Protein AF-0000000077098344 (afdb_homodimer)

InterPro domains:
  IPR002818 DJ-1/PfpI [PF01965] (3-164)
  IPR006287 Protein/nucleic acid deglycase DJ-1 [TIGR01383] (3-176)
  IPR029062 Class I glutamine amidotransferase-like [G3DSA:3.40.50.880] (1-182)
  IPR029062 Class I glutamine amidotransferase-like [SSF52317] (1-181)
  IPR050325 Protein/nucleic acid deglycase [PTHR48094] (1-174)

Foldseek 3Di:
DAEEEEEWAAFFACLLRVVLVVLVVVLVHHYFYEYADDAQWHQYNVGDIDGGRYYPVVCDALPHQEYEYTDGPPTLVSCLPRVSNLVRVVRCVVVQHAYEYEALNLLSCQVSCVQAPEEEEHAPPNVVSNHNHNYDQDQWDDDRRYIYGYDSVSSLVSSLVVCCVSPNDVSSVVSCVVVPHDDD/DAEEEEEWAAFFACLLRVVLVVLVVVLVHHYFYEYADDAQWHQYNVGDIDGGRYYPVVCDALPHQEYEYTDGPPTLVSCLPRVSNLVRVVRCVVVQHAYEYEALNLLSCLVSCVQAPEEEEHEPPNVVSNHNHNYDQDQWDDDRRYIYGYDSVSSLVSSLVVCCVSPNDVSSVVSCVVVPHDDD

Solvent-accessible surface area (backbone atoms only — not comparable to full-atom values): 18015 Å² total; per-residue (Å²): 110,73,24,32,38,36,54,42,33,50,12,17,32,54,62,40,42,49,47,45,45,39,54,41,38,71,69,71,31,54,62,44,36,26,12,74,53,95,44,43,66,31,40,22,56,63,72,49,36,34,52,36,76,37,48,46,90,73,64,82,66,76,61,44,46,30,42,36,33,32,12,36,64,57,11,29,58,52,58,57,68,31,62,69,55,53,53,47,52,49,53,27,46,76,69,71,25,33,40,33,20,26,15,54,18,28,26,42,42,12,71,73,49,76,28,55,80,28,59,35,24,39,23,90,91,43,65,83,36,26,59,59,32,44,80,51,84,55,55,59,29,76,42,91,54,37,35,19,12,26,28,57,49,26,33,62,64,38,39,40,50,53,40,24,76,76,66,30,64,66,52,22,51,52,50,36,54,74,28,56,38,77,81,130,111,74,25,32,38,35,54,41,31,50,12,18,32,55,62,40,42,47,47,43,45,40,55,39,37,74,69,70,32,55,61,43,37,27,12,73,52,96,44,42,66,32,41,22,57,61,73,49,36,34,52,37,75,37,48,46,88,71,63,80,65,76,61,43,44,30,41,36,33,32,11,36,66,57,10,29,57,52,57,56,67,30,64,68,55,54,52,48,52,48,53,26,46,76,68,70,23,34,40,35,21,25,14,52,18,29,27,43,42,10,72,74,50,75,29,56,79,28,58,33,25,40,23,90,89,42,66,82,37,28,59,60,32,45,78,50,84,54,55,60,30,77,42,91,53,37,35,20,14,26,27,57,49,27,33,64,65,39,38,40,50,53,39,24,75,76,66,29,64,66,51,22,51,53,52,35,54,73,27,55,38,77,82,129

pLDDT: mean 97.05, std 5.42, range [57.16, 99.0]

Structure (mmCIF, N/CA/C/O backbone):
data_AF-0000000077098344-model_v1
#
loop_
_entity.id
_entity.type
_entity.pdbx_description
1 polymer 'DJ-1 family protein'
#
loop_
_atom_site.group_PDB
_atom_site.id
_atom_site.type_symbol
_atom_site.label_atom_id
_atom_site.label_alt_id
_atom_site.label_comp_id
_atom_site.label_asym_id
_atom_site.label_entity_id
_atom_site.label_seq_id
_atom_site.pdbx_PDB_ins_code
_atom_site.Cartn_x
_atom_site.Cartn_y
_atom_site.Cartn_z
_atom_site.occupancy
_atom_site.B_iso_or_equiv
_atom_site.auth_seq_id
_atom_site.auth_comp_id
_atom_site.auth_asym_id
_atom_site.auth_atom_id
_atom_site.pdbx_PDB_model_num
ATOM 1 N N . MET A 1 1 ? 18.906 16.359 8.602 1 57.16 1 MET A N 1
ATOM 2 C CA . MET A 1 1 ? 19.062 15.484 7.441 1 57.16 1 MET A CA 1
ATOM 3 C C . MET A 1 1 ? 17.719 14.906 7.004 1 57.16 1 MET A C 1
ATOM 5 O O . MET A 1 1 ? 16.703 15.07 7.695 1 57.16 1 MET A O 1
ATOM 9 N N . ASN A 1 2 ? 17.312 14.383 5.711 1 80.69 2 ASN A N 1
ATOM 10 C CA . ASN A 1 2 ? 16.125 14.094 4.902 1 80.69 2 ASN A CA 1
ATOM 11 C C . ASN A 1 2 ? 15.258 13.023 5.555 1 80.69 2 ASN A C 1
ATOM 13 O O . ASN A 1 2 ? 14.953 12 4.938 1 80.69 2 ASN A O 1
ATOM 17 N N . LYS A 1 3 ? 14.961 13.336 6.812 1 94.56 3 LYS A N 1
ATOM 18 C CA . LYS A 1 3 ? 14.117 12.398 7.551 1 94.56 3 LYS A CA 1
ATOM 19 C C . LYS A 1 3 ? 12.641 12.75 7.383 1 94.56 3 LYS A C 1
ATOM 21 O O . LYS A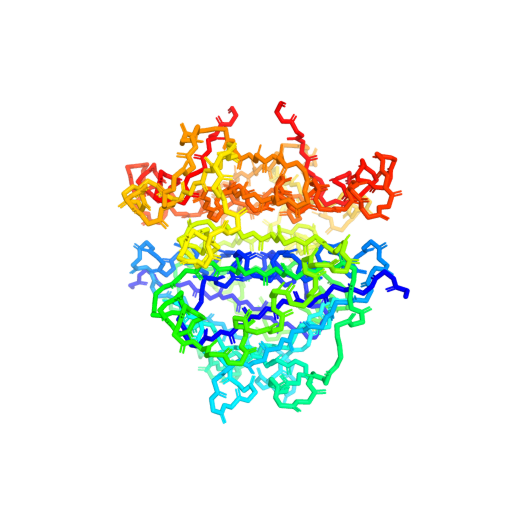 1 3 ? 12.266 13.922 7.391 1 94.56 3 LYS A O 1
ATOM 26 N N . VAL A 1 4 ? 11.828 11.664 7.293 1 98.19 4 VAL A N 1
ATOM 27 C CA . VAL A 1 4 ? 10.383 11.836 7.156 1 98.19 4 VAL A CA 1
ATOM 28 C C . VAL A 1 4 ? 9.664 11.062 8.266 1 98.19 4 VAL A C 1
ATOM 30 O O . VAL A 1 4 ? 10.008 9.922 8.562 1 98.19 4 VAL A O 1
ATOM 33 N N . PHE A 1 5 ? 8.742 11.711 8.945 1 98.44 5 PHE A N 1
ATOM 34 C CA . PHE A 1 5 ? 7.918 11.055 9.953 1 98.44 5 PHE A CA 1
ATOM 35 C C . PHE A 1 5 ? 6.512 10.805 9.422 1 98.44 5 PHE A C 1
ATOM 37 O O . PHE A 1 5 ? 5.898 11.695 8.828 1 98.44 5 PHE A O 1
ATOM 44 N N . VAL A 1 6 ? 6.062 9.633 9.586 1 98.81 6 VAL A N 1
ATOM 45 C CA . VAL A 1 6 ? 4.691 9.242 9.266 1 98.81 6 VAL A CA 1
ATOM 46 C C . VAL A 1 6 ? 3.941 8.883 10.547 1 98.81 6 VAL A C 1
ATOM 48 O O . VAL A 1 6 ? 4.344 7.969 11.266 1 98.81 6 VAL A O 1
ATOM 51 N N . PHE A 1 7 ? 2.871 9.547 10.828 1 98.81 7 PHE A N 1
ATOM 52 C CA . PHE A 1 7 ? 2.15 9.359 12.078 1 98.81 7 PHE A CA 1
ATOM 53 C C . PHE A 1 7 ? 0.945 8.445 11.875 1 98.81 7 PHE A C 1
ATOM 55 O O . PHE A 1 7 ? 0.086 8.727 11.039 1 98.81 7 PHE A O 1
ATOM 62 N N . LEU A 1 8 ? 0.896 7.418 12.688 1 98.81 8 LEU A N 1
ATOM 63 C CA . LEU A 1 8 ? -0.111 6.375 12.516 1 98.81 8 LEU A CA 1
ATOM 64 C C . LEU A 1 8 ? -0.92 6.184 13.797 1 98.81 8 LEU A C 1
ATOM 66 O O . LEU A 1 8 ? -0.376 6.281 14.898 1 98.81 8 LEU A O 1
ATOM 70 N N . ALA A 1 9 ? -2.158 5.914 13.609 1 98.69 9 ALA A N 1
ATOM 71 C CA . ALA A 1 9 ? -3.082 5.531 14.68 1 98.69 9 ALA A CA 1
ATOM 72 C C . ALA A 1 9 ? -3.99 4.387 14.227 1 98.69 9 ALA A C 1
ATOM 74 O O . ALA A 1 9 ? -4.117 4.117 13.031 1 98.69 9 ALA A O 1
ATOM 75 N N . ASP A 1 10 ? -4.586 3.674 15.25 1 98.75 10 ASP A N 1
ATOM 76 C CA . ASP A 1 10 ? -5.562 2.645 14.906 1 98.75 10 ASP A CA 1
ATOM 77 C C . ASP A 1 10 ? -6.621 3.193 13.945 1 98.75 10 ASP A C 1
ATOM 79 O O . ASP A 1 10 ? -7.152 4.285 14.164 1 98.75 10 ASP A O 1
ATOM 83 N N . GLY A 1 11 ? -6.832 2.434 12.883 1 98.69 11 GLY A N 1
ATOM 84 C CA . GLY A 1 11 ? -7.852 2.824 11.914 1 98.69 11 GLY A CA 1
ATOM 85 C C . GLY A 1 11 ? -7.305 3.66 10.773 1 98.69 11 GLY A C 1
ATOM 86 O O . GLY A 1 11 ? -8.062 4.152 9.945 1 98.69 11 GLY A O 1
ATOM 87 N N . PHE A 1 12 ? -5.965 3.783 10.727 1 98.81 12 PHE A N 1
ATOM 88 C CA . PHE A 1 12 ? -5.414 4.492 9.57 1 98.81 12 PHE A CA 1
ATOM 89 C C . PHE A 1 12 ? -5.617 3.689 8.297 1 98.81 12 PHE A C 1
ATOM 91 O O . PHE A 1 12 ? -5.77 2.467 8.344 1 98.81 12 PHE A O 1
ATOM 98 N N . GLU A 1 13 ? -5.676 4.426 7.184 1 98.75 13 GLU A N 1
ATOM 99 C CA . GLU A 1 13 ? -5.66 3.756 5.887 1 98.75 13 GLU A CA 1
ATOM 100 C C . GLU A 1 13 ? -4.281 3.174 5.582 1 98.75 13 GLU A C 1
ATOM 102 O O . GLU A 1 13 ? -3.332 3.914 5.32 1 98.75 13 GLU A O 1
ATOM 107 N N . GLU A 1 14 ? -4.164 1.902 5.555 1 98.81 14 GLU A N 1
ATOM 108 C CA . GLU A 1 14 ? -2.877 1.217 5.5 1 98.81 14 GLU A CA 1
ATOM 109 C C . GLU A 1 14 ? -2.092 1.621 4.254 1 98.81 14 GLU A C 1
ATOM 111 O O . GLU A 1 14 ? -0.925 2.008 4.348 1 98.81 14 GLU A O 1
ATOM 116 N N . ILE A 1 15 ? -2.705 1.601 3.072 1 98.88 15 ILE A N 1
ATOM 117 C CA . ILE A 1 15 ? -1.975 1.8 1.824 1 98.88 15 ILE A CA 1
ATOM 118 C C . ILE A 1 15 ? -1.575 3.268 1.688 1 98.88 15 ILE A C 1
ATOM 120 O O . ILE A 1 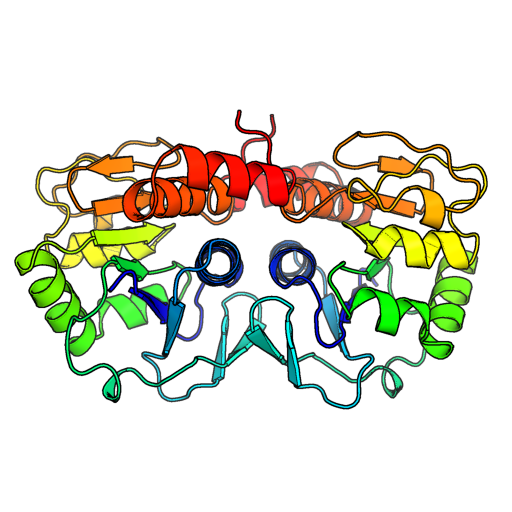15 ? -0.521 3.58 1.132 1 98.88 15 ILE A O 1
ATOM 124 N N . GLU A 1 16 ? -2.391 4.176 2.254 1 98.94 16 GLU A N 1
ATOM 125 C CA . GLU A 1 16 ? -2.02 5.59 2.25 1 98.94 16 GLU A CA 1
ATOM 126 C C . GLU A 1 16 ? -0.738 5.824 3.045 1 98.94 16 GLU A C 1
ATOM 128 O O . GLU A 1 16 ? 0.179 6.496 2.568 1 98.94 16 GLU A O 1
ATOM 133 N N . GLY A 1 17 ? -0.636 5.27 4.227 1 98.88 17 GLY A N 1
ATOM 134 C CA . GLY A 1 17 ? 0.541 5.457 5.059 1 98.88 17 GLY A CA 1
ATOM 135 C C . GLY A 1 17 ? 1.737 4.648 4.594 1 98.88 17 GLY A C 1
ATOM 136 O O . GLY A 1 17 ? 2.846 5.18 4.48 1 98.88 17 GLY A O 1
ATOM 137 N N . LEU A 1 18 ? 1.527 3.406 4.266 1 98.94 18 LEU A N 1
ATOM 138 C CA . LEU A 1 18 ? 2.627 2.479 4.023 1 98.94 18 LEU A CA 1
ATOM 139 C C . LEU A 1 18 ? 3.244 2.715 2.648 1 98.94 18 LEU A C 1
ATOM 141 O O . LEU A 1 18 ? 4.414 2.4 2.426 1 98.94 18 LEU A O 1
ATOM 145 N N . THR A 1 19 ? 2.465 3.268 1.673 1 98.94 19 THR A N 1
ATOM 146 C CA . THR A 1 19 ? 3.061 3.645 0.396 1 98.94 19 THR A CA 1
ATOM 147 C C . THR A 1 19 ? 4.129 4.719 0.591 1 98.94 19 THR A C 1
ATOM 149 O O . THR A 1 19 ? 5.176 4.68 -0.054 1 98.94 19 THR A O 1
ATOM 152 N N . VAL A 1 20 ? 3.865 5.691 1.506 1 98.94 20 VAL A N 1
ATOM 153 C CA . VAL A 1 20 ? 4.852 6.715 1.827 1 98.94 20 VAL A CA 1
ATOM 154 C C . VAL A 1 20 ? 6.121 6.062 2.363 1 98.94 20 VAL A C 1
ATOM 156 O O . VAL A 1 20 ? 7.223 6.336 1.88 1 98.94 20 VAL A O 1
ATOM 159 N N . VAL A 1 21 ? 5.957 5.16 3.293 1 98.88 21 VAL A N 1
ATOM 160 C CA . VAL A 1 21 ? 7.082 4.516 3.961 1 98.88 21 VAL A CA 1
ATOM 161 C C . VAL A 1 21 ? 7.887 3.701 2.949 1 98.88 21 VAL A C 1
ATOM 163 O O . VAL A 1 21 ? 9.102 3.873 2.828 1 98.88 21 VAL A O 1
ATOM 166 N N . ASP A 1 22 ? 7.207 2.869 2.221 1 98.81 22 ASP A N 1
ATOM 167 C CA . ASP A 1 22 ? 7.836 1.977 1.252 1 98.81 22 ASP A CA 1
ATOM 168 C C . ASP A 1 22 ? 8.609 2.768 0.199 1 98.81 22 ASP A C 1
ATOM 170 O O . ASP A 1 22 ? 9.812 2.584 0.039 1 98.81 22 ASP A O 1
ATOM 174 N N . MET A 1 23 ? 7.965 3.676 -0.456 1 98.81 23 MET A N 1
ATOM 175 C CA . MET A 1 23 ? 8.539 4.367 -1.606 1 98.81 23 MET A CA 1
ATOM 176 C C . MET A 1 23 ? 9.688 5.273 -1.177 1 98.81 23 MET A C 1
ATOM 178 O O . MET A 1 23 ? 10.719 5.34 -1.851 1 98.81 23 MET A O 1
ATOM 182 N N . LEU A 1 24 ? 9.516 5.996 -0.076 1 98.75 24 LEU A N 1
ATOM 183 C CA . LEU A 1 24 ? 10.586 6.91 0.325 1 98.75 24 LEU A CA 1
ATOM 184 C C . LEU A 1 24 ? 11.789 6.141 0.856 1 98.75 24 LEU A C 1
ATOM 186 O O . LEU A 1 24 ? 12.93 6.547 0.641 1 98.75 24 LEU A O 1
ATOM 190 N N . ARG A 1 25 ? 11.578 5.016 1.551 1 98.44 25 ARG A N 1
ATOM 191 C CA . ARG A 1 25 ? 12.711 4.188 1.945 1 98.44 25 ARG A CA 1
ATOM 192 C C . ARG A 1 25 ? 13.422 3.619 0.723 1 98.44 25 ARG A C 1
ATOM 194 O O . ARG A 1 25 ? 14.656 3.559 0.69 1 98.44 25 ARG A O 1
ATOM 201 N N . ARG A 1 26 ? 12.656 3.236 -0.282 1 97.38 26 ARG A N 1
ATOM 202 C CA . ARG A 1 26 ? 13.211 2.791 -1.557 1 97.38 26 ARG A CA 1
ATOM 203 C C . ARG A 1 26 ? 14.117 3.859 -2.166 1 97.38 26 ARG A C 1
ATOM 205 O O . ARG A 1 26 ? 15.109 3.539 -2.82 1 97.38 26 ARG A O 1
ATOM 212 N N . ALA A 1 27 ? 13.742 5.094 -1.935 1 97.25 27 ALA A N 1
ATOM 213 C CA . ALA A 1 27 ? 14.469 6.219 -2.51 1 97.25 27 ALA A CA 1
ATOM 214 C C . ALA A 1 27 ? 15.633 6.633 -1.613 1 97.25 27 ALA A C 1
ATOM 216 O O . ALA A 1 27 ? 16.312 7.633 -1.879 1 97.25 27 ALA A O 1
ATOM 217 N N . GLY A 1 28 ? 15.859 5.938 -0.491 1 97 28 GLY A N 1
ATOM 218 C CA . GLY A 1 28 ? 17.016 6.18 0.366 1 97 28 GLY A CA 1
ATOM 219 C C . GLY A 1 28 ? 16.734 7.184 1.47 1 97 28 GLY A C 1
ATOM 220 O O . GLY A 1 28 ? 17.656 7.652 2.137 1 97 28 GLY A O 1
ATOM 221 N N . ILE A 1 29 ? 15.469 7.527 1.667 1 97.75 29 ILE A N 1
ATOM 222 C CA . ILE A 1 29 ? 15.094 8.469 2.715 1 97.75 29 ILE A CA 1
ATOM 223 C C . ILE A 1 29 ? 14.797 7.715 4.008 1 97.75 29 ILE A C 1
ATOM 225 O O . ILE A 1 29 ? 14.148 6.664 3.984 1 97.75 29 ILE A O 1
ATOM 229 N N . GLU A 1 30 ? 15.367 8.172 5.086 1 97.25 30 GLU A N 1
ATOM 230 C CA . GLU A 1 30 ? 14.977 7.625 6.383 1 97.25 30 GLU A CA 1
ATOM 231 C C . GLU A 1 30 ? 13.539 7.996 6.723 1 97.25 30 GLU A C 1
ATOM 233 O O . GLU A 1 30 ? 13.195 9.18 6.793 1 97.25 30 GLU A O 1
ATOM 238 N N . VAL A 1 31 ? 12.727 7.02 6.867 1 98.38 31 VAL A N 1
ATOM 239 C CA . VAL A 1 31 ? 11.32 7.223 7.227 1 98.38 31 VAL A CA 1
ATOM 240 C C . VAL A 1 31 ? 11.031 6.547 8.562 1 98.38 31 VAL A C 1
ATOM 242 O O . VAL A 1 31 ? 11.352 5.371 8.758 1 98.38 31 VAL A O 1
ATOM 245 N N . ILE A 1 32 ? 10.438 7.266 9.438 1 98.06 32 ILE A N 1
ATOM 246 C CA . ILE A 1 32 ? 10.094 6.746 10.75 1 98.06 32 ILE A CA 1
ATOM 247 C C . ILE A 1 32 ? 8.578 6.695 10.906 1 98.06 32 ILE A C 1
ATOM 249 O O . ILE A 1 32 ? 7.906 7.727 10.828 1 98.06 32 ILE A O 1
ATOM 253 N N . MET A 1 33 ? 8.062 5.52 11.109 1 98.56 33 MET A N 1
ATOM 254 C CA . MET A 1 33 ? 6.66 5.352 11.477 1 98.56 33 MET A CA 1
ATOM 255 C C . MET A 1 33 ? 6.457 5.609 12.969 1 98.56 33 MET A C 1
ATOM 257 O O . MET A 1 33 ? 7.066 4.949 13.805 1 98.56 33 MET A O 1
ATOM 261 N N . VAL A 1 34 ? 5.578 6.492 13.242 1 98.56 34 VAL A N 1
ATOM 262 C CA . VAL A 1 34 ? 5.359 6.898 14.633 1 98.56 34 VAL A CA 1
ATOM 263 C C . VAL A 1 34 ? 3.938 6.543 15.055 1 98.56 34 VAL A C 1
ATOM 265 O O . VAL A 1 34 ? 2.969 6.969 14.422 1 98.56 34 VAL A O 1
ATOM 268 N N . SER A 1 35 ? 3.811 5.82 16.125 1 98.75 35 SER A N 1
ATOM 269 C CA . SER A 1 35 ? 2.496 5.527 16.688 1 98.75 35 SER A CA 1
ATOM 270 C C . SER A 1 35 ? 2.025 6.648 17.609 1 98.75 35 SER A C 1
ATOM 272 O O . SER A 1 35 ? 2.736 7.031 18.547 1 98.75 35 SER A O 1
ATOM 274 N N . VAL A 1 36 ? 0.833 7.129 17.359 1 97.88 36 VAL A N 1
ATOM 275 C CA . VAL A 1 36 ? 0.309 8.164 18.25 1 97.88 36 VAL A CA 1
ATOM 276 C C . VAL A 1 36 ? -0.684 7.559 19.234 1 97.88 36 VAL A C 1
ATOM 278 O O . VAL A 1 36 ? -1.308 8.273 20.016 1 97.88 36 VAL A O 1
ATOM 281 N N . GLY A 1 37 ? -0.896 6.238 19.094 1 96.31 37 GLY A N 1
ATOM 282 C CA . GLY A 1 37 ? -1.789 5.523 19.984 1 96.31 37 GLY A CA 1
ATOM 283 C C . GLY A 1 37 ? -1.069 4.883 21.156 1 96.31 37 GLY A C 1
ATOM 284 O O . GLY A 1 37 ? 0.014 5.328 21.547 1 96.31 37 GLY A O 1
ATOM 285 N N . PRO A 1 38 ? -1.67 3.896 21.797 1 96 38 PRO A N 1
ATOM 286 C CA . PRO A 1 38 ? -1.176 3.324 23.047 1 96 38 PRO A CA 1
ATOM 287 C C . PRO A 1 38 ? -0.131 2.232 22.828 1 96 38 PRO A C 1
ATOM 289 O O . PRO A 1 38 ? 0.482 1.757 23.781 1 96 38 PRO A O 1
ATOM 292 N N . SER A 1 39 ? 0.042 1.813 21.609 1 97.44 39 SER A N 1
ATOM 293 C CA . SER A 1 39 ? 0.927 0.694 21.312 1 97.44 39 SER A CA 1
ATOM 294 C C . SER A 1 39 ? 1.677 0.92 20 1 97.44 39 SER A C 1
ATOM 296 O O . SER A 1 39 ? 1.221 1.678 19.141 1 97.44 39 SER A O 1
ATOM 298 N N . LYS A 1 40 ? 2.832 0.259 19.875 1 97.56 40 LYS A N 1
ATOM 299 C CA . LYS A 1 40 ? 3.543 0.268 18.594 1 97.56 40 LYS A CA 1
ATOM 300 C C . LYS A 1 40 ? 2.797 -0.548 17.547 1 97.56 40 LYS A C 1
ATOM 302 O O . LYS A 1 40 ? 2.959 -0.322 16.344 1 97.56 40 LYS A O 1
ATOM 307 N N . MET A 1 41 ? 2.09 -1.531 18.047 1 98 41 MET A N 1
ATOM 308 C CA . MET A 1 41 ? 1.258 -2.307 17.125 1 98 41 MET A CA 1
ATOM 309 C C . MET A 1 41 ? -0.012 -1.543 16.766 1 98 41 MET A C 1
ATOM 311 O O . MET A 1 41 ? -0.759 -1.119 17.656 1 98 41 MET A O 1
ATOM 315 N N . ILE A 1 42 ? -0.205 -1.318 15.516 1 98.56 42 ILE A N 1
ATOM 316 C CA . ILE A 1 42 ? -1.319 -0.508 15.039 1 98.56 42 ILE A CA 1
ATOM 317 C C . ILE A 1 42 ? -2.176 -1.326 14.078 1 98.56 42 ILE A C 1
ATOM 319 O O . ILE A 1 42 ? -1.651 -1.962 13.156 1 98.56 42 ILE A O 1
ATOM 323 N N . THR A 1 43 ? -3.457 -1.355 14.266 1 98.56 43 THR A N 1
ATOM 324 C CA . THR A 1 43 ? -4.387 -2.016 13.359 1 98.56 43 THR A CA 1
ATOM 325 C C . THR A 1 43 ? -5.027 -1.005 12.406 1 98.56 43 THR A C 1
ATOM 327 O O . THR A 1 43 ? -5.734 -0.095 12.852 1 98.56 43 THR A O 1
ATOM 330 N N . GLY A 1 44 ? -4.773 -1.175 11.133 1 98.44 44 GLY A N 1
ATOM 331 C CA . GLY A 1 44 ? -5.312 -0.263 10.141 1 98.44 44 GLY A CA 1
ATOM 332 C C . GLY A 1 44 ? -6.801 -0.454 9.898 1 98.44 44 GLY A C 1
ATOM 333 O O . GLY A 1 44 ? -7.43 -1.303 10.531 1 98.44 44 GLY A O 1
ATOM 334 N N . SER A 1 45 ? -7.367 0.313 9.023 1 98.44 45 SER A N 1
ATOM 335 C CA . SER A 1 45 ? -8.805 0.387 8.789 1 98.44 45 SER A CA 1
ATOM 336 C C . SER A 1 45 ? -9.32 -0.889 8.133 1 98.44 45 SER A C 1
ATOM 338 O O . SER A 1 45 ? -10.523 -1.162 8.156 1 98.44 45 SER A O 1
ATOM 340 N N . HIS A 1 46 ? -8.414 -1.678 7.535 1 98.31 46 HIS A N 1
ATOM 341 C CA . HIS A 1 46 ? -8.82 -2.928 6.906 1 98.31 46 HIS A CA 1
ATOM 342 C C . HIS A 1 46 ? -8.156 -4.125 7.578 1 98.31 46 HIS A C 1
ATOM 344 O O . HIS A 1 46 ? -7.852 -5.121 6.918 1 98.31 46 HIS A O 1
ATOM 350 N N . HIS A 1 47 ? -7.852 -3.938 8.797 1 98.12 47 HIS A N 1
ATOM 351 C CA . HIS A 1 47 ? -7.453 -4.984 9.734 1 98.12 47 HIS A CA 1
ATOM 352 C C . HIS A 1 47 ? -6.094 -5.562 9.367 1 98.12 47 HIS A C 1
ATOM 354 O O . HIS A 1 47 ? -5.867 -6.766 9.516 1 98.12 47 HIS A O 1
ATOM 360 N N . ILE A 1 48 ? -5.258 -4.766 8.828 1 98.62 48 ILE A N 1
ATOM 361 C CA . ILE A 1 48 ? -3.844 -5.094 8.688 1 98.62 48 ILE A CA 1
ATOM 362 C C . ILE A 1 48 ? -3.064 -4.531 9.875 1 98.62 48 ILE A C 1
ATOM 364 O O . ILE A 1 48 ? -3.115 -3.328 10.141 1 98.62 48 ILE A O 1
ATOM 368 N N . GLU A 1 49 ? -2.404 -5.328 10.531 1 98.31 49 GLU A N 1
ATOM 369 C CA . GLU A 1 49 ? -1.63 -4.914 11.703 1 98.31 49 GLU A CA 1
ATOM 370 C C . GLU A 1 49 ? -0.17 -4.668 11.336 1 98.31 49 GLU A C 1
ATOM 372 O O . GLU A 1 49 ? 0.474 -5.52 10.719 1 98.31 49 GLU A O 1
ATOM 377 N N . VAL A 1 50 ? 0.314 -3.506 11.734 1 98.12 50 VAL A N 1
ATOM 378 C CA . VAL A 1 50 ? 1.702 -3.146 11.461 1 98.12 50 VAL A CA 1
ATOM 379 C C . VAL A 1 50 ? 2.373 -2.68 12.758 1 98.12 50 VAL A C 1
ATOM 381 O O . VAL A 1 50 ? 1.694 -2.311 13.719 1 98.12 50 VAL A O 1
ATOM 384 N N . GLU A 1 51 ? 3.629 -2.738 12.75 1 98 51 GLU A N 1
ATOM 385 C CA . GLU A 1 51 ? 4.387 -2.24 13.898 1 98 51 GLU A CA 1
ATOM 386 C C . GLU A 1 51 ? 5.094 -0.93 13.562 1 98 51 GLU A C 1
ATOM 388 O O . GLU A 1 51 ? 5.871 -0.865 12.609 1 98 51 GLU A O 1
ATOM 393 N N . ALA A 1 52 ? 4.84 0.092 14.352 1 98.44 52 ALA A N 1
ATOM 394 C CA . ALA A 1 52 ? 5.516 1.376 14.18 1 98.44 52 ALA A CA 1
ATOM 395 C C . ALA A 1 52 ? 6.977 1.289 14.602 1 98.44 52 ALA A C 1
ATOM 397 O O . ALA A 1 52 ? 7.363 0.38 15.344 1 98.44 52 ALA A O 1
ATOM 398 N N . ASP A 1 53 ? 7.781 2.178 14.125 1 97.69 53 ASP A N 1
ATOM 399 C CA . ASP A 1 53 ? 9.195 2.23 14.5 1 97.69 53 ASP A CA 1
ATOM 400 C C . ASP A 1 53 ? 9.359 2.727 15.938 1 97.69 53 ASP A C 1
ATOM 402 O O . ASP A 1 53 ? 10.281 2.307 16.641 1 97.69 53 ASP A O 1
ATOM 406 N N . CYS A 1 54 ? 8.484 3.658 16.359 1 97.56 54 CYS A N 1
ATOM 407 C CA . CYS A 1 54 ? 8.578 4.219 17.703 1 97.56 54 CYS A CA 1
ATOM 408 C C . CYS A 1 54 ? 7.234 4.789 18.141 1 97.56 54 CYS A C 1
ATOM 410 O O . CYS A 1 54 ? 6.281 4.824 17.359 1 97.56 54 CYS A O 1
ATOM 412 N N . MET A 1 55 ? 7.207 5.137 19.375 1 98.06 55 MET A N 1
ATOM 413 C CA . MET A 1 55 ? 6.059 5.828 19.953 1 98.06 55 MET A CA 1
ATOM 414 C C . MET A 1 55 ? 6.219 7.34 19.828 1 98.06 55 MET A C 1
ATOM 416 O O . MET A 1 55 ? 7.336 7.844 19.703 1 98.06 55 MET A O 1
ATOM 420 N N . PHE A 1 56 ? 5.117 8.023 19.938 1 97.75 56 PHE A N 1
ATOM 421 C CA . PHE A 1 56 ? 5.113 9.469 19.75 1 97.75 56 PHE A CA 1
ATOM 422 C C . PHE A 1 56 ? 6.035 10.141 20.766 1 97.75 56 PHE A C 1
ATOM 424 O O . PHE A 1 56 ? 6.758 11.086 20.422 1 97.75 56 PHE A O 1
ATOM 431 N N . HIS A 1 57 ? 5.984 9.664 21.984 1 94.94 57 HIS A N 1
ATOM 432 C CA . HIS A 1 57 ? 6.719 10.328 23.062 1 94.94 57 HIS A CA 1
ATOM 433 C C . HIS A 1 57 ? 8.227 10.234 22.844 1 94.94 57 HIS A C 1
ATOM 435 O O . HIS A 1 57 ? 9 10.93 23.5 1 94.94 57 HIS A O 1
ATOM 441 N N . GLU A 1 58 ? 8.602 9.406 21.891 1 94.25 58 GLU A N 1
ATOM 442 C CA . GLU A 1 58 ? 10.023 9.242 21.578 1 94.25 58 GLU A CA 1
ATOM 443 C C . GLU A 1 58 ? 10.492 10.258 20.547 1 94.25 58 GLU A C 1
ATOM 445 O O . GLU A 1 58 ? 11.688 10.367 20.266 1 94.25 58 GLU A O 1
ATOM 450 N N . VAL A 1 59 ? 9.508 10.969 19.906 1 89 59 VAL A N 1
ATOM 451 C CA . VAL A 1 59 ? 9.82 11.992 18.922 1 89 59 VAL A CA 1
ATOM 452 C C . VAL A 1 59 ? 9.977 13.344 19.625 1 89 59 VAL A C 1
ATOM 454 O O . VAL A 1 59 ? 8.984 13.984 19.984 1 89 59 VAL A O 1
ATOM 457 N N . LEU A 1 60 ? 11.117 13.82 19.953 1 73.88 60 LEU A N 1
ATOM 458 C CA . LEU A 1 60 ? 11.344 14.961 20.828 1 73.88 60 LEU A CA 1
ATOM 459 C C . LEU A 1 60 ? 11.477 16.25 20.031 1 73.88 60 LEU A C 1
ATOM 461 O O . LEU A 1 60 ? 11.039 17.312 20.484 1 73.88 60 LEU A O 1
ATOM 465 N N . GLU A 1 61 ? 12.141 16.219 19 1 75.56 61 GLU A N 1
ATOM 466 C CA . GLU A 1 61 ? 12.391 17.438 18.25 1 75.56 61 GLU A CA 1
ATOM 467 C C . GLU A 1 61 ? 12.023 17.281 16.766 1 75.56 61 GLU A C 1
ATOM 469 O O . GLU A 1 61 ? 12.008 16.156 16.25 1 75.56 61 GLU A O 1
ATOM 474 N N . PRO A 1 62 ? 11.555 18.484 16.281 1 75.06 62 PRO A N 1
ATOM 475 C CA . PRO A 1 62 ? 11.266 18.438 14.852 1 75.06 62 PRO A CA 1
ATOM 476 C C . PRO A 1 62 ? 12.523 18.344 14 1 75.06 62 PRO A C 1
ATOM 478 O O . PRO A 1 62 ? 12.938 19.328 13.375 1 75.06 62 PRO A O 1
ATOM 481 N N . GLU A 1 63 ? 13.008 17.219 13.922 1 85.94 63 GLU A N 1
ATOM 482 C CA . GLU A 1 63 ? 14.258 17.016 13.195 1 85.94 63 GLU A CA 1
ATOM 483 C C . GLU A 1 63 ? 14 16.484 11.789 1 85.94 63 GLU A C 1
ATOM 485 O O . GLU A 1 63 ? 14.938 16.344 10.992 1 85.94 63 GLU A O 1
ATOM 490 N N . GLY A 1 64 ? 12.734 16.359 11.484 1 94.31 64 GLY A N 1
ATOM 491 C CA . GLY A 1 64 ? 12.406 15.828 10.172 1 94.31 64 GLY A CA 1
ATOM 492 C C . GLY A 1 64 ? 12.297 16.891 9.102 1 94.31 64 GLY A C 1
ATOM 493 O O . GLY A 1 64 ? 12.109 18.078 9.414 1 94.31 64 GLY A O 1
ATOM 494 N N . ALA A 1 65 ? 12.445 16.469 7.887 1 97.31 65 ALA A N 1
ATOM 495 C CA . ALA A 1 65 ? 12.227 17.375 6.758 1 97.31 65 ALA A CA 1
ATOM 496 C C . ALA A 1 65 ? 10.75 17.438 6.391 1 97.31 65 ALA A C 1
ATOM 498 O O . ALA A 1 65 ? 10.297 18.406 5.762 1 97.31 65 ALA A O 1
ATOM 499 N N . MET A 1 66 ? 10.008 16.391 6.777 1 98.19 66 MET A N 1
ATOM 500 C CA . MET A 1 66 ? 8.617 16.266 6.355 1 98.19 66 MET A CA 1
ATOM 501 C C . MET A 1 66 ? 7.82 15.43 7.352 1 98.19 66 MET A C 1
ATOM 503 O O . MET A 1 66 ? 8.328 14.438 7.883 1 98.19 66 MET A O 1
ATOM 507 N N . TYR A 1 67 ? 6.613 15.805 7.551 1 98.56 67 TYR A N 1
ATOM 508 C CA . TYR A 1 67 ? 5.676 15.164 8.461 1 98.56 67 TYR A CA 1
ATOM 509 C C . TYR A 1 67 ? 4.395 14.766 7.734 1 98.56 67 TYR A C 1
ATOM 511 O O . TYR A 1 67 ? 3.688 15.625 7.199 1 98.56 67 TYR A O 1
ATOM 519 N N . VAL A 1 68 ? 4.094 13.469 7.715 1 98.94 68 VAL A N 1
ATOM 520 C CA . VAL A 1 68 ? 3.053 12.953 6.832 1 98.94 68 VAL A CA 1
ATOM 521 C C . VAL A 1 68 ? 1.931 12.336 7.668 1 98.94 68 VAL A C 1
ATOM 523 O O . VAL A 1 68 ? 2.189 11.578 8.602 1 98.94 68 VAL A O 1
ATOM 526 N N . LEU A 1 69 ? 0.701 12.672 7.285 1 98.94 69 LEU A N 1
ATOM 527 C CA . LEU A 1 69 ? -0.5 12.156 7.938 1 98.94 69 LEU A CA 1
ATOM 528 C C . LEU A 1 69 ? -1.36 11.375 6.945 1 98.94 69 LEU A C 1
ATOM 530 O O . LEU A 1 69 ? -1.914 11.953 6.008 1 98.94 69 LEU A O 1
ATOM 534 N N . PRO A 1 70 ? -1.485 10.047 7.113 1 98.94 70 PRO A N 1
ATOM 535 C CA . PRO A 1 70 ? -2.469 9.297 6.332 1 98.94 70 PRO A CA 1
ATOM 536 C C . PRO A 1 70 ? -3.889 9.438 6.875 1 98.94 70 PRO A C 1
ATOM 538 O O . PRO A 1 70 ? -4.078 9.859 8.016 1 98.94 70 PRO A O 1
ATOM 541 N N . GLY A 1 71 ? -4.859 9.156 6.062 1 98.81 71 GLY A N 1
ATOM 542 C CA . GLY A 1 71 ? -6.246 9.188 6.492 1 98.81 71 GLY A CA 1
ATOM 543 C C . GLY A 1 71 ? -6.711 7.879 7.109 1 98.81 71 GLY A C 1
ATOM 544 O O . GLY A 1 71 ? -5.895 7.094 7.602 1 98.81 71 GLY A O 1
ATOM 545 N N . GLY A 1 72 ? -7.984 7.73 7.141 1 98.56 72 GLY A N 1
ATOM 546 C CA . GLY A 1 72 ? -8.633 6.578 7.742 1 98.56 72 GLY A CA 1
ATOM 547 C C . GLY A 1 72 ? -9.383 6.914 9.023 1 98.56 72 GLY A C 1
ATOM 548 O O . GLY A 1 72 ? -9.008 7.852 9.734 1 98.56 72 GLY A O 1
ATOM 549 N N . MET A 1 73 ? -10.344 6.133 9.25 1 97.88 73 MET A N 1
ATOM 550 C CA . MET A 1 73 ? -11.133 6.309 10.469 1 97.88 73 MET A CA 1
ATOM 551 C C . MET A 1 73 ? -11.086 5.051 11.328 1 97.88 73 MET A C 1
ATOM 553 O O . MET A 1 73 ? -11.211 3.938 10.812 1 97.88 73 MET A O 1
ATOM 557 N N . PRO A 1 74 ? -10.883 5.285 12.68 1 98 74 PRO A N 1
ATOM 558 C CA . PRO A 1 74 ? -10.883 6.555 13.414 1 98 74 PRO A CA 1
ATOM 559 C C . PRO A 1 74 ? -9.5 7.191 13.5 1 98 74 PRO A C 1
ATOM 561 O O . PRO A 1 74 ? -9.266 8.047 14.352 1 98 74 PRO A O 1
ATOM 564 N N . GLY A 1 75 ? -8.578 6.703 12.656 1 98.5 75 GLY A N 1
ATOM 565 C CA . GLY A 1 75 ? -7.207 7.184 12.695 1 98.5 75 GLY A CA 1
ATOM 566 C C . GLY A 1 75 ? -7.102 8.695 12.578 1 98.5 75 GLY A C 1
ATOM 567 O O . GLY A 1 75 ? -6.375 9.328 13.344 1 98.5 75 GLY A O 1
ATOM 568 N N . THR A 1 76 ? -7.812 9.25 11.656 1 98.75 76 THR A N 1
ATOM 569 C CA . THR A 1 76 ? -7.766 10.688 11.438 1 98.75 76 THR A CA 1
ATOM 570 C C . THR A 1 76 ? -8.242 11.445 12.672 1 98.75 76 THR A C 1
ATOM 572 O O . THR A 1 76 ? -7.684 12.484 13.023 1 98.75 76 THR A O 1
ATOM 575 N N . ILE A 1 77 ? -9.289 10.945 13.352 1 98.62 77 ILE A N 1
ATOM 576 C CA . ILE A 1 77 ? -9.789 11.562 14.578 1 98.62 77 ILE A CA 1
ATOM 577 C C . ILE A 1 77 ? -8.695 11.555 15.641 1 98.62 77 ILE A C 1
ATOM 579 O O . ILE A 1 77 ? -8.469 12.562 16.312 1 98.62 77 ILE A O 1
ATOM 583 N N . ALA A 1 78 ? -8.039 10.43 15.742 1 98.62 78 ALA A N 1
ATOM 584 C CA . ALA A 1 78 ? -6.953 10.305 16.719 1 98.62 78 ALA A CA 1
ATOM 585 C C . ALA A 1 78 ? -5.848 11.32 16.438 1 98.62 78 ALA A C 1
ATOM 587 O O . ALA A 1 78 ? -5.32 11.945 17.359 1 98.62 78 ALA A O 1
ATOM 588 N N . LEU A 1 79 ? -5.477 11.477 15.156 1 98.69 79 LEU A N 1
ATOM 589 C CA . LEU A 1 79 ? -4.457 12.453 14.789 1 98.69 79 LEU A CA 1
ATOM 590 C C . LEU A 1 79 ? -4.922 13.875 15.109 1 98.69 79 LEU A C 1
ATOM 592 O O . LEU A 1 79 ? -4.16 14.672 15.664 1 98.69 79 LEU A O 1
ATOM 596 N N . ARG A 1 80 ? -6.141 14.125 14.781 1 98.56 80 ARG A N 1
ATOM 597 C CA . ARG A 1 80 ? -6.723 15.453 14.945 1 98.56 80 ARG A CA 1
ATOM 598 C C . ARG A 1 80 ? -6.781 15.852 16.406 1 98.56 80 ARG A C 1
ATOM 600 O O . ARG A 1 80 ? -6.582 17.016 16.75 1 98.56 80 ARG A O 1
ATOM 607 N N . GLU A 1 81 ? -6.977 14.891 17.266 1 98.12 81 GLU A N 1
ATOM 608 C CA . GLU A 1 81 ? -7.215 15.172 18.672 1 98.12 81 GLU A CA 1
ATOM 609 C C . GLU A 1 81 ? -5.93 15.047 19.484 1 98.12 81 GLU A C 1
ATOM 611 O O . GLU A 1 81 ? -5.918 15.32 20.688 1 98.12 81 GLU A O 1
ATOM 616 N N . HIS A 1 82 ? -4.902 14.695 18.859 1 97.75 82 HIS A N 1
ATOM 617 C CA . HIS A 1 82 ? -3.629 14.539 19.562 1 97.75 82 HIS A CA 1
ATOM 618 C C . HIS A 1 82 ? -2.92 15.883 19.719 1 97.75 82 HIS A C 1
ATOM 620 O O . HIS A 1 82 ? -2.197 16.312 18.812 1 97.75 82 HIS A O 1
ATOM 626 N N . GLU A 1 83 ? -2.943 16.438 20.891 1 95.94 83 GLU A N 1
ATOM 627 C CA . GLU A 1 83 ? -2.428 17.781 21.141 1 95.94 83 GLU A CA 1
ATOM 628 C C . GLU A 1 83 ? -0.917 17.844 20.922 1 95.94 83 GLU A C 1
ATOM 630 O O . GLU A 1 83 ? -0.392 18.844 20.438 1 95.94 83 GLU A O 1
ATOM 635 N N . GLY A 1 84 ? -0.271 16.828 21.391 1 96.31 84 GLY A N 1
ATOM 636 C CA . GLY A 1 84 ? 1.165 16.781 21.172 1 96.31 84 GLY A CA 1
ATOM 637 C C . GLY A 1 84 ? 1.551 16.828 19.703 1 96.31 84 GLY A C 1
ATOM 638 O O . GLY A 1 84 ? 2.508 17.516 19.344 1 96.31 84 GLY A O 1
ATOM 639 N N . LEU A 1 85 ? 0.806 16.109 18.906 1 97.56 85 LEU A N 1
ATOM 640 C CA . LEU A 1 85 ? 1.069 16.125 17.469 1 97.56 85 LEU A CA 1
ATOM 641 C C . LEU A 1 85 ? 0.836 17.516 16.891 1 97.56 85 LEU A C 1
ATOM 643 O O . LEU A 1 85 ? 1.635 18 16.078 1 97.56 85 LEU A O 1
ATOM 647 N N . ALA A 1 86 ? -0.234 18.141 17.297 1 97.25 86 ALA A N 1
ATOM 648 C CA . ALA A 1 86 ? -0.531 19.5 16.828 1 97.25 86 ALA A CA 1
ATOM 649 C C . ALA A 1 86 ? 0.629 20.438 17.125 1 97.25 86 ALA A C 1
ATOM 651 O O . ALA A 1 86 ? 1.032 21.234 16.266 1 97.25 86 ALA A O 1
ATOM 652 N N . LYS A 1 87 ? 1.145 20.344 18.328 1 96.75 87 LYS A N 1
ATOM 653 C CA . LYS A 1 87 ? 2.266 21.188 18.719 1 96.75 87 LYS A CA 1
ATOM 654 C C . LYS A 1 87 ? 3.508 20.875 17.891 1 96.75 87 LYS A C 1
ATOM 656 O O . LYS A 1 87 ? 4.223 21.797 17.469 1 96.75 87 LYS A O 1
ATOM 661 N N . LEU A 1 88 ? 3.754 19.641 17.703 1 97.25 88 LEU A N 1
ATOM 662 C CA . LEU A 1 88 ? 4.91 19.234 16.906 1 97.25 88 LEU A CA 1
ATOM 663 C C . LEU A 1 88 ? 4.805 19.75 15.477 1 97.25 88 LEU A C 1
ATOM 665 O O . LEU A 1 88 ? 5.781 20.266 14.93 1 97.25 88 LEU A O 1
ATOM 669 N N . LEU A 1 89 ? 3.631 19.594 14.836 1 97.94 89 LEU A N 1
ATOM 670 C CA . LEU A 1 89 ? 3.418 20.047 13.469 1 97.94 89 LEU A CA 1
ATOM 671 C C . LEU A 1 89 ? 3.609 21.562 13.359 1 97.94 89 LEU A C 1
ATOM 673 O O . LEU A 1 89 ? 4.195 22.047 12.391 1 97.94 89 LEU A O 1
ATOM 677 N N . LYS A 1 90 ? 3.131 22.266 14.367 1 97.44 90 LYS A N 1
ATOM 678 C CA . LYS A 1 90 ? 3.291 23.719 14.367 1 97.44 90 LYS A CA 1
ATOM 679 C C . LYS A 1 90 ? 4.766 24.109 14.422 1 97.44 90 LYS A C 1
ATOM 681 O O . LYS A 1 90 ? 5.219 24.953 13.656 1 97.44 90 LYS A O 1
ATOM 686 N N . LYS A 1 91 ? 5.434 23.484 15.328 1 96.88 91 LYS A N 1
ATOM 687 C CA . LYS A 1 91 ? 6.863 23.766 15.453 1 96.88 91 LYS A CA 1
ATOM 688 C C . LYS A 1 91 ? 7.594 23.438 14.148 1 96.88 91 LYS A C 1
ATOM 690 O O . LYS A 1 91 ? 8.453 24.219 13.703 1 96.88 91 LYS A O 1
ATOM 695 N N . ALA A 1 92 ? 7.293 22.312 13.547 1 96.69 92 ALA A N 1
ATOM 696 C CA . ALA A 1 92 ? 7.914 21.906 12.289 1 96.69 92 ALA A CA 1
ATOM 697 C C . ALA A 1 92 ? 7.617 22.906 11.18 1 96.69 92 ALA A C 1
ATOM 699 O O . ALA A 1 92 ? 8.523 23.328 10.461 1 96.69 92 ALA A O 1
ATOM 700 N N . TYR A 1 93 ? 6.387 23.266 11.102 1 97.06 93 TYR A N 1
ATOM 701 C CA . TYR A 1 93 ? 5.949 24.203 10.07 1 97.06 93 TYR A CA 1
ATOM 702 C C . TYR A 1 93 ? 6.645 25.547 10.234 1 97.06 93 TYR A C 1
ATOM 704 O O . TYR A 1 93 ? 7.125 26.125 9.25 1 97.06 93 TYR A O 1
ATOM 712 N N . ASP A 1 94 ? 6.746 26.016 11.438 1 96 94 ASP A N 1
ATOM 713 C CA . ASP A 1 94 ? 7.395 27.281 11.734 1 96 94 ASP A CA 1
ATOM 714 C C . ASP A 1 94 ? 8.883 27.234 11.414 1 96 94 ASP A C 1
ATOM 716 O O . ASP A 1 94 ? 9.5 28.266 11.117 1 96 94 ASP A O 1
ATOM 720 N N . ASN A 1 95 ? 9.383 26.047 11.461 1 95 95 ASN A N 1
ATOM 721 C CA . ASN A 1 95 ? 10.797 25.859 11.164 1 95 95 ASN A CA 1
ATOM 722 C C . ASN A 1 95 ? 11.023 25.547 9.688 1 95 95 ASN A C 1
ATOM 724 O O . ASN A 1 95 ? 12.086 25.047 9.305 1 95 95 ASN A O 1
ATOM 728 N N . GLY A 1 96 ? 10.031 25.656 8.922 1 95.62 96 GLY A N 1
ATOM 729 C CA . GLY A 1 96 ? 10.188 25.578 7.477 1 95.62 96 GLY A CA 1
ATOM 730 C C . GLY A 1 96 ? 10.086 24.172 6.93 1 95.62 96 GLY A C 1
ATOM 731 O O . GLY A 1 96 ? 10.531 23.906 5.812 1 95.62 96 GLY A O 1
ATOM 732 N N . LYS A 1 97 ? 9.492 23.266 7.707 1 97 97 LYS A N 1
ATOM 733 C CA . LYS A 1 97 ? 9.391 21.891 7.266 1 97 97 LYS A CA 1
ATOM 734 C C . LYS A 1 97 ? 8.094 21.641 6.508 1 97 97 LYS A C 1
ATOM 736 O O . LYS A 1 97 ? 7.168 22.453 6.566 1 97 97 LYS A O 1
ATOM 741 N N . TYR A 1 98 ? 8.047 20.516 5.742 1 98.38 98 TYR A N 1
ATOM 742 C CA . TYR A 1 98 ? 6.875 20.156 4.945 1 98.38 98 TYR A CA 1
ATOM 743 C C . TYR A 1 98 ? 5.859 19.391 5.781 1 98.38 98 TYR A C 1
ATOM 745 O O . TYR A 1 98 ? 6.227 18.562 6.609 1 98.38 98 TYR A O 1
ATOM 753 N N . LEU A 1 99 ? 4.605 19.734 5.543 1 98.81 99 LEU A N 1
ATOM 754 C CA . LEU A 1 99 ? 3.482 18.953 6.043 1 98.81 99 LEU A CA 1
ATOM 755 C C . LEU A 1 99 ? 2.717 18.312 4.891 1 98.81 99 LEU A C 1
ATOM 757 O O . LEU A 1 99 ? 2.377 18.984 3.912 1 98.81 99 LEU A O 1
ATOM 761 N N . ALA A 1 100 ? 2.477 17.031 4.98 1 98.94 100 ALA A N 1
ATOM 762 C CA . ALA A 1 100 ? 1.762 16.297 3.934 1 98.94 100 ALA A CA 1
ATOM 763 C C . ALA A 1 100 ? 0.626 15.469 4.52 1 98.94 100 ALA A C 1
ATOM 765 O O . ALA A 1 100 ? 0.764 14.891 5.605 1 98.94 100 ALA A O 1
ATOM 766 N N . ALA A 1 101 ? -0.491 15.445 3.855 1 99 101 ALA A N 1
ATOM 767 C CA . ALA A 1 101 ? -1.66 14.703 4.328 1 99 101 ALA A CA 1
ATOM 768 C C . ALA A 1 101 ? -2.496 14.195 3.16 1 99 101 ALA A C 1
ATOM 770 O O . ALA A 1 101 ? -2.586 14.844 2.117 1 99 101 ALA A O 1
ATOM 771 N N . ILE A 1 102 ? -3.166 13.086 3.316 1 98.94 102 ILE A N 1
ATOM 772 C CA . ILE A 1 102 ? -3.916 12.461 2.234 1 98.94 102 ILE A CA 1
ATOM 773 C C . ILE A 1 102 ? -5.25 11.938 2.766 1 98.94 102 ILE A C 1
ATOM 775 O O . ILE A 1 102 ? -5.332 11.477 3.908 1 98.94 102 ILE A O 1
ATOM 779 N N . CYS A 1 103 ? -6.336 11.969 1.85 1 98.88 103 CYS A N 1
ATOM 780 C CA . CYS A 1 103 ? -7.66 11.438 2.145 1 98.88 103 CYS A CA 1
ATOM 781 C C . CYS A 1 103 ? -8.383 12.312 3.164 1 98.88 103 CYS A C 1
ATOM 783 O O . CYS A 1 103 ? -8.625 13.492 2.914 1 98.88 103 CYS A O 1
ATOM 785 N N . ALA A 1 104 ? -8.672 11.883 4.336 1 98.88 104 ALA A N 1
ATOM 786 C CA . ALA A 1 104 ? -9.344 12.664 5.371 1 98.88 104 ALA A CA 1
ATOM 787 C C . ALA A 1 104 ? -8.336 13.461 6.195 1 98.88 104 ALA A C 1
ATOM 789 O O . ALA A 1 104 ? -8.703 14.43 6.871 1 98.88 104 ALA A O 1
ATOM 790 N N . ALA A 1 105 ? -7.102 13.141 6.117 1 98.94 105 ALA A N 1
ATOM 791 C CA . ALA A 1 105 ? -6.074 13.672 7.016 1 98.94 105 ALA A CA 1
ATOM 792 C C . ALA A 1 105 ? -5.848 15.156 6.773 1 98.94 105 ALA A C 1
ATOM 794 O O . ALA A 1 105 ? -5.473 15.891 7.691 1 98.94 105 ALA A O 1
ATOM 795 N N . PRO A 1 106 ? -6.062 15.688 5.543 1 98.94 106 PRO A N 1
ATOM 796 C CA . PRO A 1 106 ? -5.953 17.141 5.359 1 98.94 106 PRO A CA 1
ATOM 797 C C . PRO A 1 106 ? -6.852 17.922 6.316 1 98.94 106 PRO A C 1
ATOM 799 O O . PRO A 1 106 ? -6.57 19.078 6.617 1 98.94 106 PRO A O 1
ATOM 802 N N . THR A 1 107 ? -7.891 17.328 6.867 1 98.88 107 THR A N 1
ATOM 803 C CA . THR A 1 107 ? -8.766 18.016 7.816 1 98.88 107 THR A CA 1
ATOM 804 C C . THR A 1 107 ? -8.023 18.312 9.117 1 98.88 107 THR A C 1
ATOM 806 O O . THR A 1 107 ? -8.359 19.25 9.836 1 98.88 107 THR A O 1
ATOM 809 N N . VAL A 1 108 ? -7.016 17.484 9.477 1 98.88 108 VAL A N 1
ATOM 810 C CA . VAL A 1 108 ? -6.172 17.75 10.633 1 98.88 108 VAL A CA 1
ATOM 811 C C . VAL A 1 108 ? -5.414 19.062 10.422 1 98.88 108 VAL A C 1
ATOM 813 O O . VAL A 1 108 ? -5.363 19.906 11.32 1 98.88 108 VAL A O 1
ATOM 816 N N . LEU A 1 109 ? -4.852 19.219 9.219 1 98.88 109 LEU A N 1
ATOM 817 C CA . LEU A 1 109 ? -4.137 20.438 8.883 1 98.88 109 LEU A CA 1
ATOM 818 C C . LEU A 1 109 ? -5.086 21.641 8.859 1 98.88 109 LEU A C 1
ATOM 820 O O . LEU A 1 109 ? -4.715 22.734 9.258 1 98.88 109 LEU A O 1
ATOM 824 N N . GLY A 1 110 ? -6.289 21.391 8.344 1 98.81 110 GLY A N 1
ATOM 825 C CA . GLY A 1 110 ? -7.309 22.438 8.344 1 98.81 110 GLY A CA 1
ATOM 826 C C . GLY A 1 110 ? -7.66 22.922 9.742 1 98.81 110 GLY A C 1
ATOM 827 O O . GLY A 1 110 ? -7.754 24.125 9.977 1 98.81 110 GLY A O 1
ATOM 828 N N . LYS A 1 111 ? -7.82 22.016 10.664 1 98.44 111 LYS A N 1
ATOM 829 C CA . LYS A 1 111 ? -8.188 22.328 12.039 1 98.44 111 LYS A CA 1
ATOM 830 C C . LYS A 1 111 ? -7.191 23.297 12.672 1 98.44 111 LYS A C 1
ATOM 832 O O . LYS A 1 111 ? -7.582 24.203 13.414 1 98.44 111 LYS A O 1
ATOM 837 N N . TYR A 1 112 ? -5.973 23.141 12.336 1 98 112 TYR A N 1
ATOM 838 C CA . TYR A 1 112 ? -4.934 23.875 13.031 1 98 112 TYR A CA 1
ATOM 839 C C . TYR A 1 112 ? -4.453 25.062 12.195 1 98 112 TYR A C 1
ATOM 841 O O . TYR A 1 112 ? -3.441 25.688 12.516 1 98 112 TYR A O 1
ATOM 849 N N . GLY A 1 113 ? -5.125 25.297 11.055 1 98.19 113 GLY A N 1
ATOM 850 C CA . GLY A 1 113 ? -4.961 26.547 10.32 1 98.19 113 GLY A CA 1
ATOM 851 C C . GLY A 1 113 ? -3.83 26.5 9.312 1 98.19 113 GLY A C 1
ATOM 852 O O . GLY A 1 113 ? -3.523 27.5 8.672 1 98.19 113 GLY A O 1
ATOM 853 N N . PHE A 1 114 ? -3.229 25.328 9.117 1 98.69 114 PHE A N 1
ATOM 854 C CA . PHE A 1 114 ? -2.092 25.219 8.211 1 98.69 114 PHE A CA 1
ATOM 855 C C . PHE A 1 114 ? -2.525 25.453 6.77 1 98.69 114 PHE A C 1
ATOM 857 O O . PHE A 1 114 ? -1.691 25.719 5.898 1 98.69 114 PHE A O 1
ATOM 864 N N . LEU A 1 115 ? -3.875 25.344 6.473 1 98.81 115 LEU A N 1
ATOM 865 C CA . LEU A 1 115 ? -4.375 25.406 5.102 1 98.81 115 LEU A CA 1
ATOM 866 C C . LEU A 1 115 ? -4.996 26.766 4.816 1 98.81 115 LEU A C 1
ATOM 868 O O . LEU A 1 115 ? -5.453 27.031 3.699 1 98.81 115 LEU A O 1
ATOM 872 N N . ASP A 1 116 ? -5 27.672 5.809 1 98 116 ASP A N 1
ATOM 873 C CA . ASP A 1 116 ? -5.66 28.953 5.645 1 98 116 ASP A CA 1
ATOM 874 C C . ASP A 1 116 ? -5.066 29.734 4.473 1 98 116 ASP A C 1
ATOM 876 O O . ASP A 1 116 ? -3.863 30 4.445 1 98 116 ASP A O 1
ATOM 880 N N . GLY A 1 117 ? -5.953 30.016 3.518 1 98.12 117 GLY A N 1
ATOM 881 C CA . GLY A 1 117 ? -5.539 30.797 2.365 1 98.12 117 GLY A CA 1
ATOM 882 C C . GLY A 1 117 ? -4.797 29.984 1.323 1 98.12 117 GLY A C 1
ATOM 883 O O . GLY A 1 117 ? -4.254 30.547 0.366 1 98.12 117 GLY A O 1
ATOM 884 N N . LYS A 1 118 ? -4.781 28.734 1.461 1 98.75 118 LYS A N 1
ATOM 885 C CA . LYS A 1 118 ? -4.047 27.859 0.541 1 98.75 118 LYS A CA 1
ATOM 886 C C . LYS A 1 118 ? -5 27 -0.28 1 98.75 118 LYS A C 1
ATOM 888 O O . LYS A 1 118 ? -6.156 26.812 0.103 1 98.75 118 LYS A O 1
ATOM 893 N N . LYS A 1 119 ? -4.512 26.531 -1.371 1 98.94 119 LYS A N 1
ATOM 894 C CA . LYS A 1 119 ? -5.199 25.453 -2.088 1 98.94 119 LYS A CA 1
ATOM 895 C C . LYS A 1 119 ? -4.934 24.109 -1.44 1 98.94 119 LYS A C 1
ATOM 897 O O . LYS A 1 119 ? -3.811 23.828 -1.017 1 98.94 119 LYS A O 1
ATOM 902 N N . ALA A 1 120 ? -5.945 23.312 -1.29 1 98.94 120 ALA A N 1
ATOM 903 C CA . ALA A 1 120 ? -5.812 21.969 -0.708 1 98.94 120 ALA A CA 1
ATOM 904 C C . ALA A 1 120 ? -6.863 21.0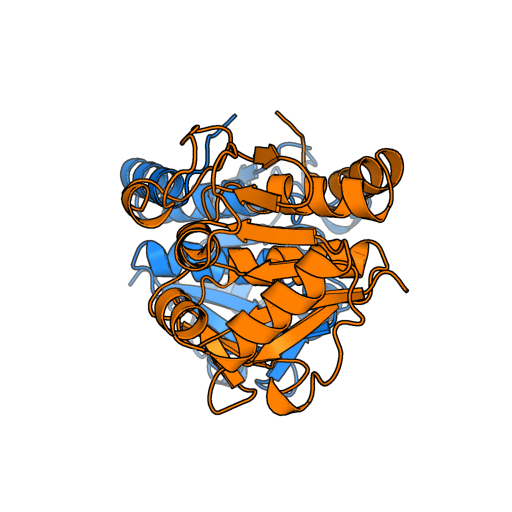16 -1.268 1 98.94 120 ALA A C 1
ATOM 906 O O . ALA A 1 120 ? -7.84 21.453 -1.884 1 98.94 120 ALA A O 1
ATOM 907 N N . THR A 1 121 ? -6.641 19.812 -1.201 1 98.94 121 THR A N 1
ATOM 908 C CA . THR A 1 121 ? -7.605 18.781 -1.564 1 98.94 121 THR A CA 1
ATOM 909 C C . THR A 1 121 ? -7.754 17.75 -0.441 1 98.94 121 THR A C 1
ATOM 911 O O . THR A 1 121 ? -7.062 17.844 0.578 1 98.94 121 THR A O 1
ATOM 914 N N . CYS A 1 122 ? -8.68 16.922 -0.485 1 98.94 122 CYS A N 1
ATOM 915 C CA . CYS A 1 122 ? -8.992 15.875 0.484 1 98.94 122 CYS A CA 1
ATOM 916 C C . CYS A 1 122 ? -9.938 14.844 -0.116 1 98.94 122 CYS A C 1
ATOM 918 O O . CYS A 1 122 ? -10.32 14.945 -1.283 1 98.94 122 CYS A O 1
ATOM 920 N N . TYR A 1 123 ? -10.18 13.875 0.611 1 98.88 123 TYR A N 1
ATOM 921 C CA . TYR A 1 123 ? -11.195 12.914 0.195 1 98.88 123 TYR A CA 1
ATOM 922 C C . TYR A 1 123 ? -12.555 13.594 0.053 1 98.88 123 TYR A C 1
ATOM 924 O O . TYR A 1 123 ? -12.93 14.43 0.879 1 98.88 123 TYR A O 1
ATOM 932 N N . PRO A 1 124 ? -13.367 13.219 -0.977 1 98.62 124 PRO A N 1
ATOM 933 C CA . PRO A 1 124 ? -14.688 13.82 -1.138 1 98.62 124 PRO A CA 1
ATOM 934 C C . PRO A 1 124 ? -15.555 13.688 0.116 1 98.62 124 PRO A C 1
ATOM 936 O O . PRO A 1 124 ? -15.602 12.617 0.727 1 98.62 124 PRO A O 1
ATOM 939 N N . GLY A 1 125 ? -16.203 14.797 0.514 1 98.31 125 GLY A N 1
ATOM 940 C CA . GLY A 1 125 ? -17.062 14.797 1.689 1 98.31 125 GLY A CA 1
ATOM 941 C C . GLY A 1 125 ? -16.391 15.375 2.918 1 98.31 125 GLY A C 1
ATOM 942 O O . GLY A 1 125 ? -17.047 15.625 3.934 1 98.31 125 GLY A O 1
ATOM 943 N N . GLN A 1 126 ? -15.039 15.57 2.824 1 98.56 126 GLN A N 1
ATOM 944 C CA . GLN A 1 126 ? -14.289 16.078 3.967 1 98.56 126 GLN A CA 1
ATOM 945 C C . GLN A 1 126 ? -13.984 17.562 3.812 1 98.56 126 GLN A C 1
ATOM 947 O O . GLN A 1 126 ? -13.188 18.125 4.574 1 98.56 126 GLN A O 1
ATOM 952 N N . GLU A 1 127 ? -14.586 18.25 2.908 1 98.56 127 GLU A N 1
ATOM 953 C CA . GLU A 1 127 ? -14.227 19.609 2.502 1 98.56 127 GLU A CA 1
ATOM 954 C C . GLU A 1 127 ? -14.43 20.594 3.645 1 98.56 127 GLU A C 1
ATOM 956 O O . GLU A 1 127 ? -13.664 21.562 3.789 1 98.56 127 GLU A O 1
ATOM 961 N N . ASP A 1 128 ? -15.43 20.359 4.453 1 98.12 128 ASP A N 1
ATOM 962 C CA . ASP A 1 128 ? -15.75 21.281 5.543 1 98.12 128 ASP A CA 1
ATOM 963 C C . ASP A 1 128 ? -14.617 21.328 6.574 1 98.12 128 ASP A C 1
ATOM 965 O O . ASP A 1 128 ? -14.492 22.297 7.316 1 98.12 128 ASP A O 1
ATOM 969 N N . GLY A 1 129 ? -13.82 20.297 6.559 1 98.62 129 GLY A N 1
ATOM 970 C CA . GLY A 1 129 ? -12.742 20.203 7.527 1 98.62 129 GLY A CA 1
ATOM 971 C C . GLY A 1 129 ? -11.477 20.906 7.082 1 98.62 129 GLY A C 1
ATOM 972 O O . GLY A 1 129 ? -10.5 20.969 7.824 1 98.62 129 GLY A O 1
ATOM 973 N N . LEU A 1 130 ? -11.5 21.578 5.949 1 98.75 130 LEU A N 1
ATOM 974 C CA . LEU A 1 130 ? -10.289 22.156 5.398 1 98.75 130 LEU A CA 1
ATOM 975 C C . LEU A 1 130 ? -10.117 23.594 5.871 1 98.75 130 LEU A C 1
ATOM 977 O O . LEU A 1 130 ? -9.148 24.266 5.5 1 98.75 130 LEU A O 1
ATOM 981 N N . GLY A 1 131 ? -11.031 24.078 6.734 1 97.5 131 GLY A N 1
ATOM 982 C CA . GLY A 1 131 ? -10.945 25.438 7.211 1 97.5 131 GLY A CA 1
ATOM 983 C C . GLY A 1 131 ? -11.141 26.469 6.117 1 97.5 131 GLY A C 1
ATOM 984 O O . GLY A 1 131 ? -12.133 26.422 5.379 1 97.5 131 GLY A O 1
ATOM 985 N N . GLU A 1 132 ? -10.195 27.359 5.961 1 97.88 132 GLU A N 1
ATOM 986 C CA . GLU A 1 132 ? -10.312 28.469 5.004 1 97.88 132 GLU A CA 1
ATOM 987 C C . GLU A 1 132 ? -9.562 28.156 3.713 1 97.88 132 GLU A C 1
ATOM 989 O O . GLU A 1 132 ? -9.211 29.062 2.961 1 97.88 132 GLU A O 1
ATOM 994 N N . ALA A 1 133 ? -9.297 26.938 3.506 1 98.75 133 ALA A N 1
ATOM 995 C CA . ALA A 1 133 ? -8.586 26.531 2.299 1 98.75 133 ALA A CA 1
ATOM 996 C C . ALA A 1 133 ? -9.469 26.688 1.062 1 98.75 133 ALA A C 1
ATOM 998 O O . ALA A 1 133 ? -10.695 26.641 1.16 1 98.75 133 ALA A O 1
ATOM 999 N N . GLU A 1 134 ? -8.82 26.953 -0.09 1 98.81 134 GLU A N 1
ATOM 1000 C CA . GLU A 1 134 ? -9.484 26.766 -1.38 1 98.81 134 GLU A CA 1
ATOM 1001 C C . GLU A 1 134 ? -9.461 25.312 -1.813 1 98.81 134 GLU A C 1
ATOM 1003 O O . GLU A 1 134 ? -8.406 24.766 -2.131 1 98.81 134 GLU A O 1
ATOM 1008 N N . TYR A 1 135 ? -10.633 24.766 -1.811 1 98.75 135 TYR A N 1
ATOM 1009 C CA . TYR A 1 135 ? -10.75 23.359 -2.156 1 98.75 135 TYR A CA 1
ATOM 1010 C C . TYR A 1 135 ? -10.617 23.156 -3.66 1 98.75 135 TYR A C 1
ATOM 1012 O O . TYR A 1 135 ? -11.281 23.828 -4.445 1 98.75 135 TYR A O 1
ATOM 1020 N N . VAL A 1 136 ? -9.711 22.266 -4.059 1 98.81 136 VAL A N 1
ATOM 1021 C CA . VAL A 1 136 ? -9.562 21.859 -5.453 1 98.81 136 VAL A CA 1
ATOM 1022 C C . VAL A 1 136 ? -9.555 20.328 -5.543 1 98.81 136 VAL A C 1
ATOM 1024 O O . VAL A 1 136 ? -9.438 19.641 -4.527 1 98.81 136 VAL A O 1
ATOM 1027 N N . THR A 1 137 ? -9.672 19.719 -6.754 1 98.12 137 THR A N 1
ATOM 1028 C CA . THR A 1 137 ? -9.867 18.281 -6.863 1 98.12 137 THR A CA 1
ATOM 1029 C C . THR A 1 137 ? -8.711 17.641 -7.629 1 98.12 137 THR A C 1
ATOM 1031 O O . THR A 1 137 ? -8.852 16.531 -8.148 1 98.12 137 THR A O 1
ATOM 1034 N N . GLU A 1 138 ? -7.598 18.375 -7.707 1 98.19 138 GLU A N 1
ATOM 1035 C CA . GLU A 1 138 ? -6.402 17.75 -8.266 1 98.19 138 GLU A CA 1
ATOM 1036 C C . GLU A 1 138 ? -5.926 16.594 -7.387 1 98.19 138 GLU A C 1
ATOM 1038 O O . GLU A 1 138 ? -6.137 16.594 -6.172 1 98.19 138 GLU A O 1
ATOM 1043 N N . SER A 1 139 ? -5.305 15.625 -7.988 1 97.94 139 SER A N 1
ATOM 1044 C CA . SER A 1 139 ? -4.875 14.43 -7.273 1 97.94 139 SER A CA 1
ATOM 1045 C C . SER A 1 139 ? -3.879 14.766 -6.172 1 97.94 139 SER A C 1
ATOM 1047 O O . SER A 1 139 ? -3.914 14.18 -5.09 1 97.94 139 SER A O 1
ATOM 1049 N N . VAL A 1 140 ? -2.938 15.625 -6.535 1 98.75 140 VAL A N 1
ATOM 1050 C CA . VAL A 1 140 ? -1.945 16.109 -5.578 1 98.75 140 VAL A CA 1
ATOM 1051 C C . VAL A 1 140 ? -1.863 17.625 -5.648 1 98.75 140 VAL A C 1
ATOM 1053 O O . VAL A 1 140 ? -1.742 18.203 -6.734 1 98.75 140 VAL A O 1
ATOM 1056 N N . VAL A 1 141 ? -1.983 18.297 -4.52 1 98.94 141 VAL A N 1
ATOM 1057 C CA . VAL A 1 141 ? -1.934 19.75 -4.441 1 98.94 141 VAL A CA 1
ATOM 1058 C C . VAL A 1 141 ? -0.756 20.188 -3.572 1 98.94 141 VAL A C 1
ATOM 1060 O O . VAL A 1 141 ? -0.6 19.703 -2.447 1 98.94 141 VAL A O 1
ATOM 1063 N N . VAL A 1 142 ? 0.104 20.969 -4.129 1 98.94 142 VAL A N 1
ATOM 1064 C CA . VAL A 1 142 ? 1.21 21.578 -3.393 1 98.94 142 VAL A CA 1
ATOM 1065 C C . VAL A 1 142 ? 0.99 23.094 -3.275 1 98.94 142 VAL A C 1
ATOM 1067 O O . VAL A 1 142 ? 0.864 23.781 -4.285 1 98.94 142 VAL A O 1
ATOM 1070 N N . ASP A 1 143 ? 0.91 23.562 -2.104 1 98.88 143 ASP A N 1
ATOM 1071 C CA . ASP A 1 143 ? 0.865 25 -1.85 1 98.88 143 ASP A CA 1
ATOM 1072 C C . ASP A 1 143 ? 1.853 25.391 -0.754 1 98.88 143 ASP A C 1
ATOM 1074 O O . ASP A 1 143 ? 1.578 25.203 0.433 1 98.88 143 ASP A O 1
ATOM 1078 N N . GLY A 1 144 ? 3.002 25.922 -1.193 1 98.25 144 GLY A N 1
ATOM 1079 C CA . GLY A 1 144 ? 4.078 26.156 -0.244 1 98.25 144 GLY A CA 1
ATOM 1080 C C . GLY A 1 144 ? 4.641 24.891 0.345 1 98.25 144 GLY A C 1
ATOM 1081 O O . GLY A 1 144 ? 5.066 23.984 -0.389 1 98.25 144 GLY A O 1
ATOM 1082 N N . ARG A 1 145 ? 4.543 24.828 1.699 1 98.31 145 ARG A N 1
ATOM 1083 C CA . ARG A 1 145 ? 5.141 23.703 2.389 1 98.31 145 ARG A CA 1
ATOM 1084 C C . ARG A 1 145 ? 4.078 22.688 2.805 1 98.31 145 ARG A C 1
ATOM 1086 O O . ARG A 1 145 ? 4.344 21.797 3.621 1 98.31 145 ARG A O 1
ATOM 1093 N N . VAL A 1 146 ? 2.893 22.797 2.18 1 98.88 146 VAL A N 1
ATOM 1094 C CA . VAL A 1 146 ? 1.812 21.859 2.488 1 98.88 146 VAL A CA 1
ATOM 1095 C C . VAL A 1 146 ? 1.438 21.078 1.235 1 98.88 146 VAL A C 1
ATOM 1097 O O . VAL A 1 146 ? 1.237 21.656 0.165 1 98.88 146 VAL A O 1
ATOM 1100 N N . ILE A 1 147 ? 1.396 19.75 1.372 1 98.94 147 ILE A N 1
ATOM 1101 C CA . ILE A 1 147 ? 1.024 18.844 0.286 1 98.94 147 ILE A CA 1
ATOM 1102 C C . ILE A 1 147 ? -0.19 18.016 0.696 1 98.94 147 ILE A C 1
ATOM 1104 O O . ILE A 1 147 ? -0.202 17.422 1.77 1 98.94 147 ILE A O 1
ATOM 1108 N N . THR A 1 148 ? -1.244 18.016 -0.089 1 99 148 THR A N 1
ATOM 1109 C CA . THR A 1 148 ? -2.438 17.234 0.209 1 99 148 THR A CA 1
ATOM 1110 C C . THR A 1 148 ? -2.818 16.359 -0.98 1 99 148 THR A C 1
ATOM 1112 O O . THR A 1 148 ? -2.48 16.672 -2.123 1 99 148 THR A O 1
ATOM 1115 N N . SER A 1 149 ? -3.426 15.281 -0.754 1 98.94 149 SER A N 1
ATOM 1116 C CA . SER A 1 149 ? -3.941 14.367 -1.773 1 98.94 149 SER A CA 1
ATOM 1117 C C . SER A 1 149 ? -5.309 13.82 -1.385 1 98.94 149 SER A C 1
ATOM 1119 O O . SER A 1 149 ? -5.828 14.133 -0.311 1 98.94 149 SER A O 1
ATOM 1121 N N . ARG A 1 150 ? -5.91 13.039 -2.203 1 98.75 150 ARG A N 1
ATOM 1122 C CA . ARG A 1 150 ? -7.355 12.867 -2.127 1 98.75 150 ARG A CA 1
ATOM 1123 C C . ARG A 1 150 ? -7.719 11.539 -1.479 1 98.75 150 ARG A C 1
ATOM 1125 O O . ARG A 1 150 ? -8.703 11.445 -0.738 1 98.75 150 ARG A O 1
ATOM 1132 N N . GLY A 1 151 ? -6.996 10.43 -1.863 1 98.75 151 GLY A N 1
ATOM 1133 C CA . GLY A 1 151 ? -7.32 9.109 -1.35 1 98.75 151 GLY A CA 1
ATOM 1134 C C . GLY A 1 151 ? -6.285 8.055 -1.704 1 98.75 151 GLY A C 1
ATOM 1135 O O . GLY A 1 151 ? -5.254 8.375 -2.297 1 98.75 151 GLY A O 1
ATOM 1136 N N . MET A 1 152 ? -6.637 6.824 -1.313 1 98.69 152 MET A N 1
ATOM 1137 C CA . MET A 1 152 ? -5.715 5.703 -1.481 1 98.69 152 MET A CA 1
ATOM 1138 C C . MET A 1 152 ? -5.254 5.59 -2.932 1 98.69 152 MET A C 1
ATOM 1140 O O . MET A 1 152 ? -4.09 5.293 -3.195 1 98.69 152 MET A O 1
ATOM 1144 N N . GLY A 1 153 ? -6.16 5.859 -3.889 1 98.56 153 GLY A N 1
ATOM 1145 C CA . GLY A 1 153 ? -5.863 5.723 -5.305 1 98.56 153 GLY A CA 1
ATOM 1146 C C . GLY A 1 153 ? -4.859 6.746 -5.805 1 98.56 153 GLY A C 1
ATOM 1147 O O . GLY A 1 153 ? -4.309 6.598 -6.898 1 98.56 153 GLY A O 1
ATOM 1148 N N . THR A 1 154 ? -4.574 7.773 -5.059 1 98.5 154 THR A N 1
ATOM 1149 C CA . THR A 1 154 ? -3.639 8.82 -5.453 1 98.5 154 THR A CA 1
ATOM 1150 C C . THR A 1 154 ? -2.359 8.742 -4.625 1 98.5 154 THR A C 1
ATOM 1152 O O . THR A 1 154 ? -1.535 9.656 -4.652 1 98.5 154 THR A O 1
ATOM 1155 N N . ALA A 1 155 ? -2.16 7.633 -3.916 1 98.75 155 ALA A N 1
ATOM 1156 C CA . ALA A 1 155 ? -1.039 7.52 -2.986 1 98.75 155 ALA A CA 1
ATOM 1157 C C . ALA A 1 155 ? 0.294 7.547 -3.729 1 98.75 155 ALA A C 1
ATOM 1159 O O . ALA A 1 155 ? 1.248 8.188 -3.279 1 98.75 155 ALA A O 1
ATOM 1160 N N . ILE A 1 156 ? 0.386 6.871 -4.883 1 98.69 156 ILE A N 1
ATOM 1161 C CA . ILE A 1 156 ? 1.668 6.781 -5.57 1 98.69 156 ILE A CA 1
ATOM 1162 C C . ILE A 1 156 ? 2.045 8.148 -6.141 1 98.69 156 ILE A C 1
ATOM 1164 O O . ILE A 1 156 ? 3.146 8.648 -5.898 1 98.69 156 ILE A O 1
ATOM 1168 N N . PRO A 1 157 ? 1.188 8.852 -6.855 1 98.44 157 PRO A N 1
ATOM 1169 C CA . PRO A 1 157 ? 1.581 10.195 -7.289 1 98.44 157 PRO A CA 1
ATOM 1170 C C . PRO A 1 157 ? 1.844 11.141 -6.117 1 98.44 157 PRO A C 1
ATOM 1172 O O . PRO A 1 157 ? 2.707 12.016 -6.207 1 98.44 157 PRO A O 1
ATOM 1175 N N . PHE A 1 158 ? 1.105 11 -5.031 1 98.88 158 PHE A N 1
ATOM 1176 C CA . PHE A 1 158 ? 1.334 11.766 -3.814 1 98.88 158 PHE A CA 1
ATOM 1177 C C . PHE A 1 158 ? 2.764 11.586 -3.318 1 98.88 158 PHE A C 1
ATOM 1179 O O . PHE A 1 158 ? 3.496 12.562 -3.148 1 98.88 158 PHE A O 1
ATOM 1186 N N . VAL A 1 159 ? 3.197 10.328 -3.189 1 98.88 159 VAL A N 1
ATOM 1187 C CA . VAL A 1 159 ? 4.535 10.047 -2.678 1 98.88 159 VAL A CA 1
ATOM 1188 C C . VAL A 1 159 ? 5.582 10.453 -3.713 1 98.88 159 VAL A C 1
ATOM 1190 O O . VAL A 1 159 ? 6.668 10.922 -3.357 1 98.88 159 VAL A O 1
ATOM 1193 N N . GLY A 1 160 ? 5.219 10.227 -5.027 1 98.69 160 GLY A N 1
ATOM 1194 C CA . GLY A 1 160 ? 6.102 10.766 -6.051 1 98.69 160 GLY A CA 1
ATOM 1195 C C . GLY A 1 160 ? 6.422 12.234 -5.859 1 98.69 160 GLY A C 1
ATOM 1196 O O . GLY A 1 160 ? 7.578 12.641 -5.977 1 98.69 160 GLY A O 1
ATOM 1197 N N . LYS A 1 161 ? 5.418 13.047 -5.551 1 98.81 161 LYS A N 1
ATOM 1198 C CA . LYS A 1 161 ? 5.617 14.477 -5.332 1 98.81 161 LYS A CA 1
ATOM 1199 C C . LYS A 1 161 ? 6.457 14.727 -4.082 1 98.81 161 LYS A C 1
ATOM 1201 O O . LYS A 1 161 ? 7.316 15.609 -4.074 1 98.81 161 LYS A O 1
ATOM 1206 N N . LEU A 1 162 ? 6.215 13.945 -3.002 1 98.81 162 LEU A N 1
ATOM 1207 C CA . LEU A 1 162 ? 7.031 14.086 -1.8 1 98.81 162 LEU A CA 1
ATOM 1208 C C . LEU A 1 162 ? 8.5 13.828 -2.107 1 98.81 162 LEU A C 1
ATOM 1210 O O . LEU A 1 162 ? 9.375 14.578 -1.669 1 98.81 162 LEU A O 1
ATOM 1214 N N . ALA A 1 163 ? 8.758 12.766 -2.865 1 98.62 163 ALA A N 1
ATOM 1215 C CA . ALA A 1 163 ? 10.117 12.422 -3.258 1 98.62 163 ALA A CA 1
ATOM 1216 C C . ALA A 1 163 ? 10.75 13.539 -4.082 1 98.62 163 ALA A C 1
ATOM 1218 O O . ALA A 1 163 ? 11.93 13.852 -3.92 1 98.62 163 ALA A O 1
ATOM 1219 N N . GLU A 1 164 ? 9.953 14.102 -4.965 1 98.56 164 GLU A N 1
ATOM 1220 C CA . GLU A 1 164 ? 10.438 15.203 -5.797 1 98.56 164 GLU A CA 1
ATOM 1221 C C . GLU A 1 164 ? 10.875 16.391 -4.941 1 98.56 164 GLU A C 1
ATOM 1223 O O . GLU A 1 164 ? 11.93 16.984 -5.184 1 98.56 164 GLU A O 1
ATOM 1228 N N . LEU A 1 165 ? 10.094 16.75 -3.961 1 98.44 165 LEU A N 1
ATOM 1229 C CA . LEU A 1 165 ? 10.367 17.891 -3.096 1 98.44 165 LEU A CA 1
ATOM 1230 C C . LEU A 1 165 ? 11.617 17.641 -2.252 1 98.44 165 LEU A C 1
ATOM 1232 O O . LEU A 1 165 ? 12.375 18.562 -1.98 1 98.44 165 LEU A O 1
ATOM 1236 N N . LEU A 1 166 ? 11.852 16.375 -1.891 1 98.12 166 LEU A N 1
ATOM 1237 C CA . LEU A 1 166 ? 12.938 16.047 -0.97 1 98.12 166 LEU A CA 1
ATOM 1238 C C . LEU A 1 166 ? 14.234 15.789 -1.727 1 98.12 166 LEU A C 1
ATOM 1240 O O . LEU A 1 166 ? 15.32 16.094 -1.23 1 98.12 166 LEU A O 1
ATOM 1244 N N . LEU A 1 167 ? 14.102 15.203 -3.02 1 97.94 167 LEU A N 1
ATOM 1245 C CA . LEU A 1 167 ? 15.297 14.672 -3.66 1 97.94 167 LEU A CA 1
ATOM 1246 C C . LEU A 1 167 ? 15.453 15.227 -5.074 1 97.94 167 LEU A C 1
ATOM 1248 O O . LEU A 1 167 ? 16.516 15.086 -5.688 1 97.94 167 LEU A O 1
ATOM 1252 N N . GLY A 1 168 ? 14.398 15.789 -5.602 1 98.06 168 GLY A N 1
ATOM 1253 C CA . GLY A 1 168 ? 14.445 16.344 -6.945 1 98.06 168 GLY A CA 1
ATOM 1254 C C . GLY A 1 168 ? 13.695 15.5 -7.961 1 98.06 168 GLY A C 1
ATOM 1255 O O . GLY A 1 168 ? 13.305 14.375 -7.672 1 98.06 168 GLY A O 1
ATOM 1256 N N . THR A 1 169 ? 13.539 16.078 -9.125 1 98.19 169 THR A N 1
ATOM 1257 C CA . THR A 1 169 ? 12.727 15.508 -10.188 1 98.19 169 THR A CA 1
ATOM 1258 C C . THR A 1 169 ? 13.336 14.203 -10.688 1 98.19 169 THR A C 1
ATOM 1260 O O . THR A 1 169 ? 12.617 13.227 -10.93 1 98.19 169 THR A O 1
ATOM 1263 N N . GLU A 1 170 ? 14.594 14.125 -10.82 1 98.25 170 GLU A N 1
ATOM 1264 C CA . GLU A 1 170 ? 15.258 12.93 -11.32 1 98.25 170 GLU A CA 1
ATOM 1265 C C . GLU A 1 170 ? 15.031 11.742 -10.391 1 98.25 170 GLU A C 1
ATOM 1267 O O . GLU A 1 170 ? 14.773 10.625 -10.844 1 98.25 170 GLU A O 1
ATOM 1272 N N . ALA A 1 171 ? 15.141 12.008 -9.102 1 97.81 171 ALA A N 1
ATOM 1273 C CA . ALA A 1 171 ? 14.922 10.953 -8.109 1 97.81 171 ALA A CA 1
ATOM 1274 C C . ALA A 1 171 ? 13.492 10.43 -8.18 1 97.81 171 ALA A C 1
ATOM 1276 O O . ALA A 1 171 ? 13.258 9.219 -8.078 1 97.81 171 ALA A O 1
ATOM 1277 N N . LYS A 1 172 ? 12.586 11.328 -8.312 1 98.25 172 LYS A N 1
ATOM 1278 C CA . LYS A 1 172 ? 11.188 10.93 -8.469 1 98.25 172 LYS A CA 1
ATOM 1279 C C . LYS A 1 172 ? 11.008 10.031 -9.688 1 98.25 172 LYS A C 1
ATOM 1281 O O . LYS A 1 172 ? 10.359 8.984 -9.602 1 98.25 172 LYS A O 1
ATOM 1286 N N . GLU A 1 173 ? 11.531 10.445 -10.805 1 98.19 173 GLU A N 1
ATOM 1287 C CA . GLU A 1 173 ? 11.367 9.695 -12.039 1 98.19 173 GLU A CA 1
ATOM 1288 C C . GLU A 1 173 ? 11.977 8.297 -11.922 1 98.19 173 GLU A C 1
ATOM 1290 O O . GLU A 1 173 ? 11.359 7.312 -12.344 1 98.19 173 GLU A O 1
ATOM 1295 N N . LYS A 1 174 ? 13.141 8.195 -11.359 1 98.19 174 LYS A N 1
ATOM 1296 C CA . LYS A 1 174 ? 13.789 6.902 -11.148 1 98.19 174 LYS A CA 1
ATOM 1297 C C . LYS A 1 174 ? 12.961 6.02 -10.219 1 98.19 174 LYS A C 1
ATOM 1299 O O . LYS A 1 174 ? 12.836 4.816 -10.445 1 98.19 174 LYS A O 1
ATOM 1304 N N . LEU A 1 175 ? 12.453 6.633 -9.172 1 98.5 175 LEU A N 1
ATOM 1305 C CA . LEU A 1 175 ? 11.617 5.926 -8.211 1 98.5 175 LEU A CA 1
ATOM 1306 C C . LEU A 1 175 ? 10.375 5.348 -8.891 1 98.5 175 LEU A C 1
ATOM 1308 O O . LEU A 1 175 ? 10.07 4.16 -8.734 1 98.5 175 LEU A O 1
ATOM 1312 N N . LEU A 1 176 ? 9.672 6.176 -9.672 1 98.62 176 LEU A N 1
ATOM 1313 C CA . LEU A 1 176 ? 8.445 5.738 -10.344 1 98.62 176 LEU A CA 1
ATOM 1314 C C . LEU A 1 176 ? 8.75 4.664 -11.383 1 98.62 176 LEU A C 1
ATOM 1316 O O . LEU A 1 176 ? 7.992 3.701 -11.523 1 98.62 176 LEU A O 1
ATOM 1320 N N . GLU A 1 177 ? 9.844 4.82 -12.07 1 98.12 177 GLU A N 1
ATOM 1321 C CA . GLU A 1 177 ? 10.266 3.807 -13.039 1 98.12 177 GLU A CA 1
ATOM 1322 C C . GLU A 1 177 ? 10.555 2.477 -12.352 1 98.12 177 GLU A C 1
ATOM 1324 O O . GLU A 1 177 ? 10.18 1.416 -12.859 1 98.12 177 GLU A O 1
ATOM 1329 N N . SER A 1 178 ? 11.148 2.525 -11.203 1 98.12 178 SER A N 1
ATOM 1330 C CA . SER A 1 178 ? 11.578 1.323 -10.5 1 98.12 178 SER A CA 1
ATOM 1331 C C . SER A 1 178 ? 10.383 0.51 -10.008 1 98.12 178 SER A C 1
ATOM 1333 O O . SER A 1 178 ? 10.5 -0.693 -9.766 1 98.12 178 SER A O 1
ATOM 1335 N N . ILE A 1 179 ? 9.234 1.145 -9.883 1 98.62 179 ILE A N 1
ATOM 1336 C CA . ILE A 1 179 ? 8.07 0.414 -9.391 1 98.62 179 ILE A CA 1
ATOM 1337 C C . ILE A 1 179 ? 7.094 0.172 -10.539 1 98.62 179 ILE A C 1
ATOM 1339 O O . ILE A 1 179 ? 5.961 -0.266 -10.312 1 98.62 179 ILE A O 1
ATOM 1343 N N . ILE A 1 180 ? 7.477 0.537 -11.734 1 98.44 180 ILE A N 1
ATOM 1344 C CA . ILE A 1 180 ? 6.719 0.314 -12.961 1 98.44 180 ILE A CA 1
ATOM 1345 C C . ILE A 1 180 ? 5.441 1.152 -12.938 1 98.44 180 ILE A C 1
ATOM 1347 O O . ILE A 1 180 ? 4.355 0.653 -13.242 1 98.44 180 ILE A O 1
ATOM 1351 N N . TYR A 1 181 ? 5.598 2.359 -12.453 1 98 181 TYR A N 1
ATOM 1352 C CA . TYR A 1 181 ? 4.465 3.279 -12.469 1 98 181 TYR A CA 1
ATOM 1353 C C . TYR A 1 181 ? 4.555 4.234 -13.648 1 98 181 TYR A C 1
ATOM 1355 O O . TYR A 1 181 ? 5.566 4.914 -13.836 1 98 181 TYR A O 1
ATOM 1363 N N . GLU A 1 182 ? 3.477 4.234 -14.453 1 89.12 182 GLU A N 1
ATOM 1364 C CA . GLU A 1 182 ? 3.404 5.164 -15.578 1 89.12 182 GLU A CA 1
ATOM 1365 C C . GLU A 1 182 ? 2.518 6.359 -15.242 1 89.12 182 GLU A C 1
ATOM 1367 O O . GLU A 1 182 ? 1.318 6.203 -15.008 1 89.12 182 GLU A O 1
ATOM 1372 N N . GLU A 1 183 ? 3.078 7.461 -15.211 1 77.12 183 GLU A N 1
ATOM 1373 C CA . GLU A 1 183 ? 2.303 8.672 -14.938 1 77.12 183 GLU A CA 1
ATOM 1374 C C . GLU A 1 183 ? 1.353 8.992 -16.094 1 77.12 183 GLU A C 1
ATOM 1376 O O . GLU A 1 183 ? 1.663 8.719 -17.25 1 77.12 183 GLU A O 1
ATOM 1381 N N . LYS A 1 184 ? 0.212 9.289 -15.711 1 63.94 184 LYS A N 1
ATOM 1382 C CA . LYS A 1 184 ? -0.787 9.688 -16.703 1 63.94 184 LYS A CA 1
ATOM 1383 C C . LYS A 1 184 ? -0.424 11.023 -17.344 1 63.94 184 LYS A C 1
ATOM 1385 O O . LYS A 1 184 ? 0.126 11.906 -16.672 1 63.94 184 LYS A O 1
ATOM 1390 N N . MET B 1 1 ? -16.766 -20.469 -0.648 1 57.22 1 MET B N 1
ATOM 1391 C CA . MET B 1 1 ? -17.031 -19.078 -0.318 1 57.22 1 MET B CA 1
ATOM 1392 C C . MET B 1 1 ? -15.82 -18.203 -0.66 1 57.22 1 MET B C 1
ATOM 1394 O O . MET B 1 1 ? -14.734 -18.719 -0.917 1 57.22 1 MET B O 1
ATOM 1398 N N . ASN B 1 2 ? -15.875 -16.828 -1.209 1 80.94 2 ASN B N 1
ATOM 1399 C CA . ASN B 1 2 ? -15 -15.891 -1.907 1 80.94 2 ASN B CA 1
ATOM 1400 C C . ASN B 1 2 ? -13.805 -15.492 -1.051 1 80.94 2 ASN B C 1
ATOM 1402 O O . ASN B 1 2 ? -13.586 -14.312 -0.784 1 80.94 2 ASN B O 1
ATOM 1406 N N . LYS B 1 3 ? -13.164 -16.547 -0.622 1 94.62 3 LYS B N 1
ATOM 1407 C CA . LYS B 1 3 ? -11.977 -16.328 0.203 1 94.62 3 LYS B CA 1
ATOM 1408 C C . LYS B 1 3 ? -10.719 -16.219 -0.658 1 94.62 3 LYS B C 1
ATOM 1410 O O . LYS B 1 3 ? -10.562 -16.953 -1.635 1 94.62 3 LYS B O 1
ATOM 1415 N N . VAL B 1 4 ? -9.82 -15.289 -0.212 1 98.25 4 VAL B N 1
ATOM 1416 C CA . VAL B 1 4 ? -8.562 -15.086 -0.917 1 98.25 4 VAL B CA 1
ATOM 1417 C C . VAL B 1 4 ? -7.391 -15.258 0.051 1 98.25 4 VAL B C 1
ATOM 1419 O O . VAL B 1 4 ? -7.43 -14.75 1.176 1 98.25 4 VAL B O 1
ATOM 1422 N N . PHE B 1 5 ? -6.41 -16.031 -0.32 1 98.5 5 PHE B N 1
ATOM 1423 C CA . PHE B 1 5 ? -5.195 -16.188 0.467 1 98.5 5 PHE B CA 1
ATOM 1424 C C . PHE B 1 5 ? -4.039 -15.422 -0.155 1 98.5 5 PHE B C 1
ATOM 1426 O O . PHE B 1 5 ? -3.814 -15.492 -1.365 1 98.5 5 PHE B O 1
ATOM 1433 N N . VAL B 1 6 ? -3.381 -14.688 0.64 1 98.88 6 VAL B N 1
ATOM 1434 C CA . VAL B 1 6 ? -2.166 -13.984 0.247 1 98.88 6 VAL B CA 1
ATOM 1435 C C . VAL B 1 6 ? -0.971 -14.539 1.017 1 98.88 6 VAL B C 1
ATOM 1437 O O . VAL B 1 6 ? -0.951 -14.516 2.25 1 98.88 6 VAL B O 1
ATOM 1440 N N . PHE B 1 7 ? 0.006 -15.023 0.339 1 98.81 7 PHE B N 1
ATOM 1441 C CA . PHE B 1 7 ? 1.137 -15.688 0.977 1 98.81 7 PHE B CA 1
ATOM 1442 C C . PHE B 1 7 ? 2.324 -14.742 1.096 1 98.81 7 PHE B C 1
ATOM 1444 O O . PHE B 1 7 ? 2.787 -14.188 0.096 1 98.81 7 PHE B O 1
ATOM 1451 N N . LEU B 1 8 ? 2.816 -14.633 2.307 1 98.81 8 LEU B N 1
ATOM 1452 C CA . LEU B 1 8 ? 3.854 -13.648 2.605 1 98.81 8 LEU B CA 1
ATOM 1453 C C . LEU B 1 8 ? 5.074 -14.32 3.23 1 98.81 8 LEU B C 1
ATOM 1455 O O . LEU B 1 8 ? 4.938 -15.258 4.012 1 98.81 8 LEU B O 1
ATOM 1459 N N . ALA B 1 9 ? 6.199 -13.805 2.885 1 98.69 9 ALA B N 1
ATOM 1460 C CA . ALA B 1 9 ? 7.48 -14.172 3.482 1 98.69 9 ALA B CA 1
ATOM 1461 C C . ALA B 1 9 ? 8.344 -12.938 3.725 1 98.69 9 ALA B C 1
ATOM 1463 O O . ALA B 1 9 ? 8.086 -11.867 3.16 1 98.69 9 ALA B O 1
ATOM 1464 N N . ASP B 1 10 ? 9.367 -13.102 4.645 1 98.69 10 ASP B N 1
ATOM 1465 C CA . ASP B 1 10 ? 10.305 -12 4.84 1 98.69 10 ASP B CA 1
ATOM 1466 C C . ASP B 1 10 ? 10.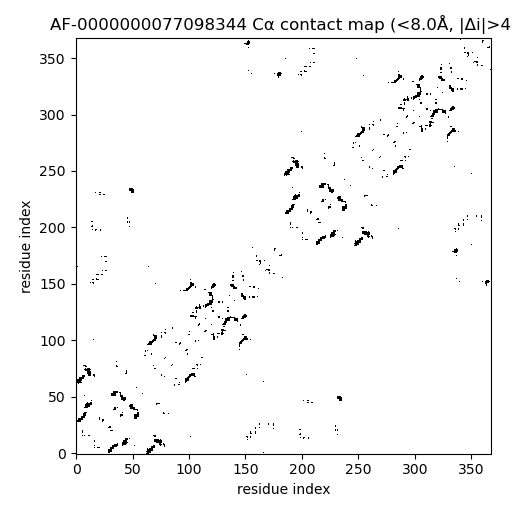867 -11.516 3.504 1 98.69 10 ASP B C 1
ATOM 1468 O O . ASP B 1 10 ? 11.266 -12.328 2.66 1 98.69 10 ASP B O 1
ATOM 1472 N N . GLY B 1 11 ? 10.812 -10.203 3.334 1 98.69 11 GLY B N 1
ATOM 1473 C CA . GLY B 1 11 ? 11.359 -9.609 2.123 1 98.69 11 GLY B CA 1
ATOM 1474 C C . GLY B 1 11 ? 10.328 -9.43 1.026 1 98.69 11 GLY B C 1
ATOM 1475 O O . GLY B 1 11 ? 10.664 -9.047 -0.095 1 98.69 11 GLY B O 1
ATOM 1476 N N . PHE B 1 12 ? 9.055 -9.688 1.372 1 98.81 12 PHE B N 1
ATOM 1477 C CA . PHE B 1 12 ? 8.039 -9.422 0.363 1 98.81 12 PHE B CA 1
ATOM 1478 C C . PHE B 1 12 ? 7.906 -7.926 0.111 1 98.81 12 PHE B C 1
ATOM 1480 O O . PHE B 1 12 ? 8.258 -7.113 0.97 1 98.81 12 PHE B O 1
ATOM 1487 N N . GLU B 1 13 ? 7.457 -7.598 -1.106 1 98.75 13 GLU B N 1
ATOM 1488 C CA . GLU B 1 13 ? 7.105 -6.211 -1.392 1 98.75 13 GLU B CA 1
ATOM 1489 C C . GLU B 1 13 ? 5.812 -5.812 -0.679 1 98.75 13 GLU B C 1
ATOM 1491 O O . GLU B 1 13 ? 4.73 -6.27 -1.046 1 98.75 13 GLU B O 1
ATOM 1496 N N . GLU B 1 14 ? 5.898 -4.957 0.266 1 98.75 14 GLU B N 1
ATOM 1497 C CA . GLU B 1 14 ? 4.797 -4.656 1.173 1 98.75 14 GLU B CA 1
ATOM 1498 C C . GLU B 1 14 ? 3.574 -4.156 0.408 1 98.75 14 GLU B C 1
ATOM 1500 O O . GLU B 1 14 ? 2.469 -4.672 0.589 1 98.75 14 GLU B O 1
ATOM 1505 N N . ILE B 1 15 ? 3.736 -3.193 -0.502 1 98.88 15 ILE B N 1
ATOM 1506 C CA . ILE B 1 15 ? 2.596 -2.541 -1.139 1 98.88 15 ILE B CA 1
ATOM 1507 C C . ILE B 1 15 ? 1.953 -3.49 -2.146 1 98.88 15 ILE B C 1
ATOM 1509 O O . ILE B 1 15 ? 0.737 -3.465 -2.346 1 98.88 15 ILE B O 1
ATOM 1513 N N . GLU B 1 16 ? 2.762 -4.383 -2.748 1 98.94 16 GLU B N 1
ATOM 1514 C CA . GLU B 1 16 ? 2.197 -5.391 -3.643 1 98.94 16 GLU B CA 1
ATOM 1515 C C . GLU B 1 16 ? 1.25 -6.324 -2.895 1 98.94 16 GLU B C 1
ATOM 1517 O O . GLU B 1 16 ? 0.134 -6.582 -3.352 1 98.94 16 GLU B O 1
ATOM 1522 N N . GLY B 1 17 ? 1.646 -6.816 -1.751 1 98.88 17 GLY B N 1
ATOM 1523 C CA . GLY B 1 17 ? 0.817 -7.727 -0.978 1 98.88 17 GLY B CA 1
ATOM 1524 C C . GLY B 1 17 ? -0.326 -7.035 -0.262 1 98.88 17 GLY B C 1
ATOM 1525 O O . GLY B 1 17 ? -1.472 -7.484 -0.327 1 98.88 17 GLY B O 1
ATOM 1526 N N . LEU B 1 18 ? -0.049 -5.93 0.373 1 98.94 18 LEU B N 1
ATOM 1527 C CA . LEU B 1 18 ? -1.005 -5.297 1.277 1 98.94 18 LEU B CA 1
ATOM 1528 C C . LEU B 1 18 ? -2.09 -4.566 0.496 1 98.94 18 LEU B C 1
ATOM 1530 O O . LEU B 1 18 ? -3.201 -4.379 0.995 1 98.94 18 LEU B O 1
ATOM 1534 N N . THR B 1 19 ? -1.793 -4.113 -0.758 1 98.94 19 THR B N 1
ATOM 1535 C CA . THR B 1 19 ? -2.846 -3.537 -1.588 1 98.94 19 THR B CA 1
ATOM 1536 C C . THR B 1 19 ? -3.932 -4.57 -1.877 1 98.94 19 THR B C 1
ATOM 1538 O O . THR B 1 19 ? -5.121 -4.246 -1.876 1 98.94 19 THR B O 1
ATOM 1541 N N . VAL B 1 20 ? -3.523 -5.84 -2.115 1 98.94 20 VAL B N 1
ATOM 1542 C CA . VAL B 1 20 ? -4.488 -6.918 -2.324 1 98.94 20 VAL B CA 1
ATOM 1543 C C . VAL B 1 20 ? -5.375 -7.062 -1.09 1 98.94 20 VAL B C 1
ATOM 1545 O O . VAL B 1 20 ? -6.605 -7.07 -1.2 1 98.94 20 VAL B O 1
ATOM 1548 N N . VAL B 1 21 ? -4.766 -7.102 0.058 1 98.88 21 VAL B N 1
ATOM 1549 C CA . VAL B 1 21 ? -5.477 -7.324 1.312 1 98.88 21 VAL B CA 1
ATOM 1550 C C . VAL B 1 21 ? -6.441 -6.172 1.573 1 98.88 21 VAL B C 1
ATOM 1552 O O . VAL B 1 21 ? -7.637 -6.391 1.795 1 98.88 21 VAL B O 1
ATOM 1555 N N . ASP B 1 22 ? -5.934 -4.984 1.505 1 98.81 22 ASP B N 1
ATOM 1556 C CA . ASP B 1 22 ? -6.711 -3.781 1.785 1 98.81 22 ASP B CA 1
ATOM 1557 C C . ASP B 1 22 ? -7.914 -3.674 0.851 1 98.81 22 ASP B C 1
ATOM 1559 O O . ASP B 1 22 ? -9.055 -3.625 1.307 1 98.81 22 ASP B O 1
ATOM 1563 N N . MET B 1 23 ? -7.68 -3.711 -0.419 1 98.81 23 MET B N 1
ATOM 1564 C CA . MET B 1 23 ? -8.719 -3.438 -1.408 1 98.81 23 MET B CA 1
ATOM 1565 C C . MET B 1 23 ? -9.773 -4.539 -1.406 1 98.81 23 MET B C 1
ATOM 1567 O O . MET B 1 23 ? -10.969 -4.254 -1.497 1 98.81 23 MET B O 1
ATOM 1571 N N . LEU B 1 24 ? -9.352 -5.793 -1.324 1 98.75 24 LEU B N 1
ATOM 1572 C CA . LEU B 1 24 ? -10.344 -6.863 -1.375 1 98.75 24 LEU B CA 1
ATOM 1573 C C . LEU B 1 24 ? -11.156 -6.914 -0.086 1 98.75 24 LEU B C 1
ATOM 1575 O O . LEU B 1 24 ? -12.352 -7.211 -0.112 1 98.75 24 LEU B O 1
ATOM 1579 N N . ARG B 1 25 ? -10.547 -6.629 1.066 1 98.44 25 ARG B N 1
ATOM 1580 C CA . ARG B 1 25 ? -11.328 -6.535 2.295 1 98.44 25 ARG B CA 1
ATOM 1581 C C . ARG B 1 25 ? -12.328 -5.383 2.221 1 98.44 25 ARG B C 1
ATOM 1583 O O . ARG B 1 25 ? -13.469 -5.512 2.672 1 98.44 25 ARG B O 1
ATOM 1590 N N . ARG B 1 26 ? -11.906 -4.27 1.625 1 97.44 26 ARG B N 1
ATOM 1591 C CA . ARG B 1 26 ? -12.797 -3.139 1.376 1 97.44 26 ARG B CA 1
ATOM 1592 C C . ARG B 1 26 ? -14.008 -3.564 0.553 1 97.44 26 ARG B C 1
ATOM 1594 O O . ARG B 1 26 ? -15.109 -3.037 0.736 1 97.44 26 ARG B O 1
ATOM 1601 N N . ALA B 1 27 ? -13.773 -4.508 -0.326 1 97.25 27 ALA B N 1
ATOM 1602 C CA . ALA B 1 27 ? -14.82 -4.965 -1.233 1 97.25 27 ALA B CA 1
ATOM 1603 C C . ALA B 1 27 ? -15.648 -6.074 -0.594 1 97.25 27 ALA B C 1
ATOM 1605 O O . ALA B 1 27 ? -16.516 -6.664 -1.245 1 97.25 27 ALA B O 1
ATOM 1606 N N . GLY B 1 28 ? -15.359 -6.445 0.663 1 96.94 28 GLY B N 1
ATOM 1607 C CA . GLY B 1 28 ? -16.156 -7.41 1.398 1 96.94 28 GLY B CA 1
ATOM 1608 C C . GLY B 1 28 ? -15.672 -8.836 1.238 1 96.94 28 GLY B C 1
ATOM 1609 O O . GLY B 1 28 ? -16.375 -9.781 1.62 1 96.94 28 GLY B O 1
ATOM 1610 N N . ILE B 1 29 ? -14.492 -9.016 0.664 1 97.75 29 ILE B N 1
ATOM 1611 C CA . ILE B 1 29 ? -13.93 -10.344 0.481 1 97.75 29 ILE B CA 1
ATOM 1612 C C . ILE B 1 29 ? -13.086 -10.719 1.699 1 97.75 29 ILE B C 1
ATOM 1614 O O . ILE B 1 29 ? -12.336 -9.891 2.217 1 97.75 29 ILE B O 1
ATOM 1618 N N . GLU B 1 30 ? -13.312 -11.898 2.215 1 97.31 30 GLU B N 1
ATOM 1619 C CA . GLU B 1 30 ? -12.414 -12.398 3.252 1 97.31 30 GLU B CA 1
ATOM 1620 C C . GLU B 1 30 ? -11.023 -12.672 2.689 1 97.31 30 GLU B C 1
ATOM 1622 O O . GLU B 1 30 ? -10.867 -13.461 1.754 1 97.31 30 GLU B O 1
ATOM 1627 N N . VAL B 1 31 ? -10.062 -12.008 3.199 1 98.38 31 VAL B N 1
ATOM 1628 C CA . VAL B 1 31 ? -8.68 -12.188 2.783 1 98.38 31 VAL B CA 1
ATOM 1629 C C . VAL B 1 31 ? -7.84 -12.648 3.971 1 98.38 31 VAL B C 1
ATOM 1631 O O . VAL B 1 31 ? -7.883 -12.047 5.047 1 98.38 31 VAL B O 1
ATOM 1634 N N . ILE B 1 32 ? -7.109 -13.664 3.771 1 98.12 32 ILE B N 1
ATOM 1635 C CA . ILE B 1 32 ? -6.254 -14.211 4.816 1 98.12 32 ILE B CA 1
ATOM 1636 C C . ILE B 1 32 ? -4.789 -14.055 4.418 1 98.12 32 ILE B C 1
ATOM 1638 O O . ILE B 1 32 ? -4.355 -14.586 3.395 1 98.12 32 ILE B O 1
ATOM 1642 N N . MET B 1 33 ? -4.059 -13.32 5.211 1 98.56 33 MET B N 1
ATOM 1643 C CA . MET B 1 33 ? -2.605 -13.25 5.066 1 98.56 33 MET B CA 1
ATOM 1644 C C . MET B 1 33 ? -1.942 -14.469 5.703 1 98.56 33 MET B C 1
ATOM 1646 O O . MET B 1 33 ? -2.115 -14.727 6.895 1 98.56 33 MET B O 1
ATOM 1650 N N . VAL B 1 34 ? -1.171 -15.133 4.93 1 98.62 34 VAL B N 1
ATOM 1651 C CA . VAL B 1 34 ? -0.555 -16.375 5.391 1 98.62 34 VAL B CA 1
ATOM 1652 C C . VAL B 1 34 ? 0.964 -16.219 5.406 1 98.62 34 VAL B C 1
ATOM 1654 O O . VAL B 1 34 ? 1.572 -15.898 4.383 1 98.62 34 VAL B O 1
ATOM 1657 N N . SER B 1 35 ? 1.56 -16.484 6.523 1 98.75 35 SER B N 1
ATOM 1658 C CA . SER B 1 35 ? 3.016 -16.484 6.613 1 98.75 35 SER B CA 1
ATOM 1659 C C . SER B 1 35 ? 3.594 -17.844 6.191 1 98.75 35 SER B C 1
ATOM 1661 O O . SER B 1 35 ? 3.197 -18.875 6.715 1 98.75 35 SER B O 1
ATOM 1663 N N . VAL B 1 36 ? 4.543 -17.797 5.285 1 97.94 36 VAL B N 1
ATOM 1664 C CA . VAL B 1 36 ? 5.168 -19.047 4.879 1 97.94 36 VAL B CA 1
ATOM 1665 C C . VAL B 1 36 ? 6.523 -19.203 5.566 1 97.94 36 VAL B C 1
ATOM 1667 O O . VAL B 1 36 ? 7.262 -20.156 5.297 1 97.94 36 VAL B O 1
ATOM 1670 N N . GLY B 1 37 ? 6.871 -18.188 6.363 1 96.25 37 GLY B N 1
ATOM 1671 C CA . GLY B 1 37 ? 8.117 -18.219 7.109 1 96.25 37 GLY B CA 1
ATOM 1672 C C . GLY B 1 37 ? 7.953 -18.75 8.523 1 96.25 37 GLY B C 1
ATOM 1673 O O . GLY B 1 37 ? 7.012 -19.484 8.805 1 96.25 37 GLY B O 1
ATOM 1674 N N . PRO B 1 38 ? 8.891 -18.453 9.406 1 95.94 38 PRO B N 1
ATOM 1675 C CA . PRO B 1 38 ? 8.945 -19.047 10.742 1 95.94 38 PRO B CA 1
ATOM 1676 C C . PRO B 1 38 ? 8.078 -18.312 11.758 1 95.94 38 PRO B C 1
ATOM 1678 O O . PRO B 1 38 ? 7.918 -18.781 12.891 1 95.94 38 PRO B O 1
ATOM 1681 N N . SER B 1 39 ? 7.578 -17.172 11.398 1 97.44 39 SER B N 1
ATOM 1682 C CA . SER B 1 39 ? 6.832 -16.328 12.328 1 97.44 39 SER B CA 1
ATOM 1683 C C . SER B 1 39 ? 5.648 -15.656 11.641 1 97.44 39 SER B C 1
ATOM 1685 O O . SER B 1 39 ? 5.652 -15.477 10.422 1 97.44 39 SER B O 1
ATOM 1687 N N . LYS B 1 40 ? 4.641 -15.297 12.445 1 97.56 40 LYS B N 1
ATOM 1688 C CA . LYS B 1 40 ? 3.539 -14.492 11.922 1 97.56 40 LYS B CA 1
ATOM 1689 C C . LYS B 1 40 ? 3.99 -13.07 11.625 1 97.56 40 LYS B C 1
ATOM 1691 O O . LYS B 1 40 ? 3.389 -12.383 10.797 1 97.56 40 LYS B O 1
ATOM 1696 N N . MET B 1 41 ? 4.969 -12.656 12.383 1 98 41 MET B N 1
ATOM 1697 C CA . MET B 1 41 ? 5.543 -11.344 12.109 1 98 41 MET B CA 1
ATOM 1698 C C . MET B 1 41 ? 6.473 -11.398 10.898 1 98 41 MET B C 1
ATOM 1700 O O . MET B 1 41 ? 7.41 -12.195 10.867 1 98 41 MET B O 1
ATOM 1704 N N . ILE B 1 42 ? 6.184 -10.617 9.914 1 98.56 42 ILE B N 1
ATOM 1705 C CA . ILE B 1 42 ? 6.922 -10.641 8.664 1 98.56 42 ILE B CA 1
ATOM 1706 C C . ILE B 1 42 ? 7.508 -9.258 8.375 1 98.56 42 ILE B C 1
ATOM 1708 O O . ILE B 1 42 ? 6.805 -8.25 8.469 1 98.56 42 ILE B O 1
ATOM 1712 N N . THR B 1 43 ? 8.766 -9.18 8.07 1 98.56 43 THR B N 1
ATOM 1713 C CA . THR B 1 43 ? 9.406 -7.934 7.68 1 98.56 43 THR B CA 1
ATOM 1714 C C . THR B 1 43 ? 9.508 -7.828 6.16 1 98.56 43 THR B C 1
ATOM 1716 O O . THR B 1 43 ? 10.164 -8.648 5.52 1 98.56 43 THR B O 1
ATOM 1719 N N . GLY B 1 44 ? 8.867 -6.824 5.609 1 98.44 44 GLY B N 1
ATOM 1720 C CA . GLY B 1 44 ? 8.875 -6.637 4.168 1 98.44 44 GLY B CA 1
ATOM 1721 C C . GLY B 1 44 ? 10.195 -6.102 3.645 1 98.44 44 GLY B C 1
ATOM 1722 O O . GLY B 1 44 ? 11.133 -5.887 4.418 1 98.44 44 GLY B O 1
ATOM 1723 N N . SER B 1 45 ? 10.305 -5.898 2.373 1 98.44 45 SER B N 1
ATOM 1724 C CA . SER B 1 45 ? 11.539 -5.551 1.677 1 98.44 45 SER B CA 1
ATOM 1725 C C . SER B 1 45 ? 11.992 -4.141 2.029 1 98.44 45 SER B C 1
ATOM 1727 O O . SER B 1 45 ? 13.156 -3.787 1.824 1 98.44 45 SER B O 1
ATOM 1729 N N . HIS B 1 46 ? 11.078 -3.322 2.568 1 98.31 46 HIS B N 1
ATOM 1730 C CA . HIS B 1 46 ? 11.438 -1.963 2.955 1 98.31 46 HIS B CA 1
ATOM 1731 C C . HIS B 1 46 ? 11.242 -1.747 4.453 1 98.31 46 HIS B C 1
ATOM 1733 O O . HIS B 1 46 ? 10.891 -0.648 4.883 1 98.31 46 HIS B O 1
ATOM 1739 N N . HIS B 1 47 ? 11.352 -2.805 5.148 1 98.12 47 HIS B N 1
ATOM 1740 C CA . HIS B 1 47 ? 11.477 -2.84 6.602 1 98.12 47 HIS B CA 1
ATOM 1741 C C . HIS B 1 47 ? 10.18 -2.398 7.273 1 98.12 47 HIS B C 1
ATOM 1743 O O . HIS B 1 47 ? 10.211 -1.729 8.305 1 98.12 47 HIS B O 1
ATOM 1749 N N . ILE B 1 48 ? 9.094 -2.674 6.66 1 98.62 48 ILE B N 1
ATOM 1750 C CA . ILE B 1 48 ? 7.789 -2.57 7.305 1 98.62 48 ILE B CA 1
ATOM 1751 C C . ILE B 1 48 ? 7.391 -3.93 7.875 1 98.62 48 ILE B C 1
ATOM 1753 O O . ILE B 1 48 ? 7.34 -4.926 7.148 1 98.62 48 ILE B O 1
ATOM 1757 N N . GLU B 1 49 ? 7.125 -3.967 9.086 1 98.25 49 GLU B N 1
ATOM 1758 C CA . GLU B 1 49 ? 6.746 -5.211 9.75 1 98.25 49 GLU B CA 1
ATOM 1759 C C . GLU B 1 49 ? 5.227 -5.34 9.852 1 98.25 49 GLU B C 1
ATOM 1761 O O . GLU B 1 49 ? 4.551 -4.422 10.32 1 98.25 49 GLU B O 1
ATOM 1766 N N . VAL B 1 50 ? 4.734 -6.488 9.414 1 98.12 50 VAL B N 1
ATOM 1767 C CA . VAL B 1 50 ? 3.299 -6.754 9.477 1 98.12 50 VAL B CA 1
ATOM 1768 C C . VAL B 1 50 ? 3.053 -8.109 10.141 1 98.12 50 VAL B C 1
ATOM 1770 O O . VAL B 1 50 ? 3.949 -8.953 10.195 1 98.12 50 VAL B O 1
ATOM 1773 N N . GLU B 1 51 ? 1.905 -8.25 10.625 1 98.06 51 GLU B N 1
ATOM 1774 C CA . GLU B 1 51 ? 1.522 -9.531 11.211 1 98.06 51 GLU B CA 1
ATOM 1775 C C . GLU B 1 51 ? 0.545 -10.281 10.312 1 98.06 51 GLU B C 1
ATOM 1777 O O . GLU B 1 51 ? -0.516 -9.758 9.969 1 98.06 51 GLU B O 1
ATOM 1782 N N . ALA B 1 52 ? 0.89 -11.508 9.961 1 98.5 52 ALA B N 1
ATOM 1783 C CA . ALA B 1 52 ? 0.006 -12.352 9.156 1 98.5 52 ALA B CA 1
ATOM 1784 C C . ALA B 1 52 ? -1.186 -12.828 9.984 1 98.5 52 ALA B C 1
ATOM 1786 O O . ALA B 1 52 ? -1.142 -12.82 11.219 1 98.5 52 ALA B O 1
ATOM 1787 N N . ASP B 1 53 ? -2.234 -13.203 9.328 1 97.75 53 ASP B N 1
ATOM 1788 C CA . ASP B 1 53 ? -3.416 -13.734 10 1 97.75 53 ASP B CA 1
ATOM 1789 C C . ASP B 1 53 ? -3.152 -15.125 10.562 1 97.75 53 ASP B C 1
ATOM 1791 O O . ASP B 1 53 ? -3.697 -15.5 11.602 1 97.75 53 ASP B O 1
ATOM 1795 N N . CYS B 1 54 ? -2.348 -15.922 9.852 1 97.56 54 CYS B N 1
ATOM 1796 C CA . CYS B 1 54 ? -2.049 -17.281 10.281 1 97.56 54 CYS B CA 1
ATOM 1797 C C . CYS B 1 54 ? -0.745 -17.781 9.672 1 97.56 54 CYS B C 1
ATOM 1799 O O . CYS B 1 54 ? -0.141 -17.094 8.844 1 97.56 54 CYS B O 1
ATOM 1801 N N . MET B 1 55 ? -0.345 -18.906 10.156 1 98.12 55 MET B N 1
ATOM 1802 C CA . MET B 1 55 ? 0.808 -19.609 9.602 1 98.12 55 MET B CA 1
ATOM 1803 C C . MET B 1 55 ? 0.381 -20.562 8.492 1 98.12 55 MET B C 1
ATOM 1805 O O . MET B 1 55 ? -0.775 -21 8.445 1 98.12 55 MET B O 1
ATOM 1809 N N . PHE B 1 56 ? 1.327 -20.922 7.672 1 97.88 56 PHE B N 1
ATOM 1810 C CA . PHE B 1 56 ? 1.037 -21.766 6.523 1 97.88 56 PHE B CA 1
ATOM 1811 C C . PHE B 1 56 ? 0.429 -23.094 6.969 1 97.88 56 PHE B C 1
ATOM 1813 O O . PHE B 1 56 ? -0.504 -23.594 6.34 1 97.88 56 PHE B O 1
ATOM 1820 N N . HIS B 1 57 ? 0.981 -23.641 8.039 1 95.06 57 HIS B N 1
ATOM 1821 C CA . HIS B 1 57 ? 0.569 -24.969 8.461 1 95.06 57 HIS B CA 1
ATOM 1822 C C . HIS B 1 57 ? -0.885 -24.969 8.914 1 95.06 57 HIS B C 1
ATOM 1824 O O . HIS B 1 57 ? -1.482 -26.047 9.086 1 95.06 57 HIS B O 1
ATOM 1830 N N . GLU B 1 58 ? -1.438 -23.797 9.07 1 94.44 58 GLU B N 1
ATOM 1831 C CA . GLU B 1 58 ? -2.828 -23.688 9.5 1 94.44 58 GLU B CA 1
ATOM 1832 C C . GLU B 1 58 ? -3.781 -23.703 8.312 1 94.44 58 GLU B C 1
ATOM 1834 O O . GLU B 1 58 ? -5 -23.766 8.484 1 94.44 58 GLU B O 1
ATOM 1839 N N . VAL B 1 59 ? -3.219 -23.562 7.086 1 89.44 59 VAL B N 1
ATOM 1840 C CA . VAL B 1 59 ? -4.012 -23.594 5.863 1 89.44 59 VAL B CA 1
ATOM 1841 C C . VAL B 1 59 ? -4.129 -25.047 5.375 1 89.44 59 VAL B C 1
ATOM 1843 O O . VAL B 1 59 ? -3.229 -25.547 4.703 1 89.44 59 VAL B O 1
ATOM 1846 N N . LEU B 1 60 ? -5.145 -25.734 5.645 1 75.25 60 LEU B N 1
ATOM 1847 C CA . LEU B 1 60 ? -5.238 -27.188 5.469 1 75.25 60 LEU B CA 1
ATOM 1848 C C . LEU B 1 60 ? -5.832 -27.531 4.105 1 75.25 60 LEU B C 1
ATOM 1850 O O . LEU B 1 60 ? -5.461 -28.531 3.502 1 75.25 60 LEU B O 1
ATOM 1854 N N . GLU B 1 61 ? -6.77 -26.812 3.682 1 76.25 61 GLU B N 1
ATOM 1855 C CA . GLU B 1 61 ? -7.449 -27.141 2.43 1 76.25 61 GLU B CA 1
ATOM 1856 C C . GLU B 1 61 ? -7.566 -25.906 1.527 1 76.25 61 GLU B C 1
ATOM 1858 O O . GLU B 1 61 ? -7.562 -24.781 2.01 1 76.25 61 GLU B O 1
ATOM 1863 N N . PRO B 1 62 ? -7.512 -26.297 0.224 1 75.5 62 PRO B N 1
ATOM 1864 C CA . PRO B 1 62 ? -7.707 -25.188 -0.718 1 75.5 62 PRO B CA 1
ATOM 1865 C C . PRO B 1 62 ? -9.148 -24.688 -0.747 1 75.5 62 PRO B C 1
ATOM 1867 O O . PRO B 1 62 ? -9.867 -24.922 -1.722 1 75.5 62 PRO B O 1
ATOM 1870 N N . GLU B 1 63 ? -9.453 -23.953 0.187 1 85.56 63 GLU B N 1
ATOM 1871 C CA . GLU B 1 63 ? -10.836 -23.5 0.315 1 85.56 63 GLU B CA 1
ATOM 1872 C C . GLU B 1 63 ? -11.008 -22.094 -0.248 1 85.56 63 GLU B C 1
ATOM 1874 O O . GLU B 1 63 ? -12.117 -21.562 -0.287 1 85.56 63 GLU B O 1
ATOM 1879 N N . GLY B 1 64 ? -9.93 -21.594 -0.766 1 94.44 64 GLY B N 1
ATOM 1880 C CA . GLY B 1 64 ? -9.992 -20.234 -1.291 1 94.44 64 GLY B CA 1
ATOM 1881 C C . GLY B 1 64 ? -10.438 -20.172 -2.74 1 94.44 64 GLY B C 1
ATOM 1882 O O . GLY B 1 64 ? -10.328 -21.172 -3.467 1 94.44 64 GLY B O 1
ATOM 1883 N N . ALA B 1 65 ? -10.945 -19.047 -3.105 1 97.44 65 ALA B N 1
ATOM 1884 C CA . ALA B 1 65 ? -11.273 -18.812 -4.508 1 97.44 65 ALA B CA 1
ATOM 1885 C C . ALA B 1 65 ? -10.047 -18.359 -5.293 1 97.44 65 ALA B C 1
ATOM 1887 O O . ALA B 1 65 ? -10 -18.484 -6.516 1 97.44 65 ALA B O 1
ATOM 1888 N N . MET B 1 66 ? -9.07 -17.812 -4.566 1 98.25 66 MET B N 1
ATOM 1889 C CA . MET B 1 66 ? -7.906 -17.219 -5.211 1 98.25 66 MET B CA 1
ATOM 1890 C C . MET B 1 66 ? -6.695 -17.234 -4.281 1 98.25 66 MET B C 1
ATOM 1892 O O . MET B 1 66 ? -6.828 -17.031 -3.074 1 98.25 66 MET B O 1
ATOM 1896 N N . TYR B 1 67 ? -5.566 -17.453 -4.855 1 98.62 67 TYR B N 1
ATOM 1897 C CA . TYR B 1 67 ? -4.281 -17.531 -4.168 1 98.62 67 TYR B CA 1
ATOM 1898 C C . TYR B 1 67 ? -3.289 -16.531 -4.762 1 98.62 67 TYR B C 1
ATOM 1900 O O . TYR B 1 67 ? -2.955 -16.609 -5.945 1 98.62 67 TYR B O 1
ATOM 1908 N N . VAL B 1 68 ? -2.811 -15.609 -3.943 1 98.94 68 VAL B N 1
ATOM 1909 C CA . VAL B 1 68 ? -2.07 -14.453 -4.453 1 98.94 68 VAL B CA 1
ATOM 1910 C C . VAL B 1 68 ? -0.647 -14.469 -3.898 1 98.94 68 VAL B C 1
ATOM 1912 O O . VAL B 1 68 ? -0.444 -14.68 -2.701 1 98.94 68 VAL B O 1
ATOM 1915 N N . LEU B 1 69 ? 0.302 -14.227 -4.793 1 98.94 69 LEU B N 1
ATOM 1916 C CA . LEU B 1 69 ? 1.718 -14.164 -4.449 1 98.94 69 LEU B CA 1
ATOM 1917 C C . LEU B 1 69 ? 2.293 -12.789 -4.777 1 98.94 69 LEU B C 1
ATOM 1919 O O . LEU B 1 69 ? 2.385 -12.406 -5.945 1 98.94 69 LEU B O 1
ATOM 1923 N N . PRO B 1 70 ? 2.674 -12 -3.766 1 98.94 70 PRO B N 1
ATOM 1924 C CA . PRO B 1 70 ? 3.432 -10.773 -4.031 1 98.94 70 PRO B CA 1
ATOM 1925 C C . PRO B 1 70 ? 4.91 -11.039 -4.301 1 98.94 70 PRO B C 1
ATOM 1927 O O . PRO B 1 70 ? 5.414 -12.117 -3.986 1 98.94 70 PRO B O 1
ATOM 1930 N N . GLY B 1 71 ? 5.57 -10.102 -4.906 1 98.81 71 GLY B N 1
ATOM 1931 C CA . GLY B 1 71 ? 7 -10.211 -5.152 1 98.81 71 GLY B CA 1
ATOM 1932 C C . GLY B 1 71 ? 7.848 -9.719 -3.998 1 98.81 71 GLY B C 1
ATOM 1933 O O . GLY B 1 71 ? 7.391 -9.688 -2.854 1 98.81 71 GLY B O 1
ATOM 1934 N N . GLY B 1 72 ? 9.062 -9.43 -4.312 1 98.56 72 GLY B N 1
ATOM 1935 C CA . GLY B 1 72 ? 10.055 -8.992 -3.346 1 98.56 72 GLY B CA 1
ATOM 1936 C C . GLY B 1 72 ? 11.133 -10.031 -3.09 1 98.56 72 GLY B C 1
ATOM 1937 O O . GLY B 1 72 ? 10.891 -11.234 -3.229 1 98.56 72 GLY B O 1
ATOM 1938 N N . MET B 1 73 ? 12.227 -9.523 -2.719 1 97.88 73 MET B N 1
ATOM 1939 C CA . MET B 1 73 ? 13.344 -10.398 -2.389 1 97.88 73 MET B CA 1
ATOM 1940 C C . MET B 1 73 ? 13.805 -10.18 -0.951 1 97.88 73 MET B C 1
ATOM 1942 O O . MET B 1 73 ? 13.922 -9.039 -0.499 1 97.88 73 MET B O 1
ATOM 1946 N N . PRO B 1 74 ? 14.031 -11.344 -0.237 1 98 74 PRO B N 1
ATOM 1947 C CA . PRO B 1 74 ? 14.086 -12.727 -0.718 1 98 74 PRO B CA 1
ATOM 1948 C C . PRO B 1 74 ? 12.734 -13.43 -0.645 1 98 74 PRO B C 1
ATOM 1950 O O . PRO B 1 74 ? 12.68 -14.664 -0.665 1 98 74 PRO B O 1
ATOM 1953 N N . GLY B 1 75 ? 11.664 -12.633 -0.475 1 98.5 75 GLY B N 1
ATOM 1954 C CA . GLY B 1 75 ? 10.336 -13.203 -0.329 1 98.5 75 GLY B CA 1
ATOM 1955 C C . GLY B 1 75 ? 9.969 -14.156 -1.45 1 98.5 75 GLY B C 1
ATOM 1956 O O . GLY B 1 75 ? 9.461 -15.25 -1.2 1 98.5 75 GLY B O 1
ATOM 1957 N N . THR B 1 76 ? 10.219 -13.75 -2.65 1 98.75 76 THR B N 1
ATOM 1958 C CA . THR B 1 76 ? 9.875 -14.57 -3.809 1 98.75 76 THR B CA 1
ATOM 1959 C C . THR B 1 76 ? 10.625 -15.898 -3.775 1 98.75 76 THR B C 1
ATOM 1961 O O . THR B 1 76 ? 10.07 -16.938 -4.125 1 98.75 76 THR B O 1
ATOM 1964 N N . ILE B 1 77 ? 11.906 -15.891 -3.371 1 98.62 77 ILE B N 1
ATOM 1965 C CA . ILE B 1 77 ? 12.695 -17.109 -3.26 1 98.62 77 ILE B CA 1
ATOM 1966 C C . ILE B 1 77 ? 12.055 -18.047 -2.236 1 98.62 77 ILE B C 1
ATOM 1968 O O . ILE B 1 77 ? 11.914 -19.25 -2.482 1 98.62 77 ILE B O 1
ATOM 1972 N N . ALA B 1 78 ? 11.656 -17.469 -1.129 1 98.62 78 ALA B N 1
ATOM 1973 C CA . ALA B 1 78 ? 11.008 -18.25 -0.084 1 98.62 78 ALA B CA 1
ATOM 1974 C C . ALA B 1 78 ? 9.734 -18.906 -0.603 1 98.62 78 ALA B C 1
ATOM 1976 O O . ALA B 1 78 ? 9.469 -20.078 -0.317 1 98.62 78 ALA B O 1
ATOM 1977 N N . LEU B 1 79 ? 8.922 -18.156 -1.349 1 98.69 79 LEU B N 1
ATOM 1978 C CA . LEU B 1 79 ? 7.695 -18.703 -1.926 1 98.69 79 LEU B CA 1
ATOM 1979 C C . LEU B 1 79 ? 8.016 -19.812 -2.916 1 98.69 79 LEU B C 1
ATOM 1981 O O . LEU B 1 79 ? 7.375 -20.875 -2.898 1 98.69 79 LEU B O 1
ATOM 1985 N N . ARG B 1 80 ? 8.992 -19.562 -3.725 1 98.56 80 ARG B N 1
ATOM 1986 C CA . ARG B 1 80 ? 9.375 -20.484 -4.789 1 98.56 80 ARG B CA 1
ATOM 1987 C C . ARG B 1 80 ? 9.875 -21.797 -4.215 1 98.56 80 ARG B C 1
ATOM 1989 O O . ARG B 1 80 ? 9.625 -22.859 -4.785 1 98.56 80 ARG B O 1
ATOM 1996 N N . GLU B 1 81 ? 10.5 -21.734 -3.082 1 98.12 81 GLU B N 1
ATOM 1997 C CA . GLU B 1 81 ? 11.164 -22.906 -2.52 1 98.12 81 GLU B CA 1
ATOM 1998 C C . GLU B 1 81 ? 10.273 -23.609 -1.502 1 98.12 81 GLU B C 1
ATOM 2000 O O . GLU B 1 81 ? 10.641 -24.656 -0.974 1 98.12 81 GLU B O 1
ATOM 2005 N N . HIS B 1 82 ? 9.164 -23.078 -1.263 1 97.75 82 HIS B N 1
ATOM 2006 C CA . HIS B 1 82 ? 8.25 -23.672 -0.294 1 97.75 82 HIS B CA 1
ATOM 2007 C C . HIS B 1 82 ? 7.441 -24.812 -0.924 1 97.75 82 HIS B C 1
ATOM 2009 O O . HIS B 1 82 ? 6.391 -24.562 -1.52 1 97.75 82 HIS B O 1
ATOM 2015 N N . GLU B 1 83 ? 7.789 -26.031 -0.636 1 96 83 GLU B N 1
ATOM 2016 C CA . GLU B 1 83 ? 7.184 -27.203 -1.285 1 96 83 GLU B CA 1
ATOM 2017 C C . GLU B 1 83 ? 5.703 -27.328 -0.928 1 96 83 GLU B C 1
ATOM 2019 O O . GLU B 1 83 ? 4.891 -27.719 -1.764 1 96 83 GLU B O 1
ATOM 2024 N N . GLY B 1 84 ? 5.43 -27.078 0.302 1 96.44 84 GLY B N 1
ATOM 2025 C CA . GLY B 1 84 ? 4.035 -27.094 0.717 1 96.44 84 GLY B CA 1
ATOM 2026 C C . GLY B 1 84 ? 3.16 -26.141 -0.067 1 96.44 84 GLY B C 1
ATOM 2027 O O . GLY B 1 84 ? 2.041 -26.484 -0.45 1 96.44 84 GLY B O 1
ATOM 2028 N N . LEU B 1 85 ? 3.686 -24.953 -0.276 1 97.62 85 LEU B N 1
ATOM 2029 C CA . LEU B 1 85 ? 2.941 -23.969 -1.052 1 97.62 85 LEU B CA 1
ATOM 2030 C C . LEU B 1 85 ? 2.736 -24.438 -2.486 1 97.62 85 LEU B C 1
ATOM 2032 O O . LEU B 1 85 ? 1.642 -24.312 -3.039 1 97.62 85 LEU B O 1
ATOM 2036 N N . ALA B 1 86 ? 3.762 -25 -3.07 1 97.25 86 ALA B N 1
ATOM 2037 C CA . ALA B 1 86 ? 3.662 -25.531 -4.43 1 97.25 86 ALA B CA 1
ATOM 2038 C C . ALA B 1 86 ? 2.541 -26.562 -4.535 1 97.25 86 ALA B C 1
ATOM 2040 O O . ALA B 1 86 ? 1.745 -26.516 -5.477 1 97.25 86 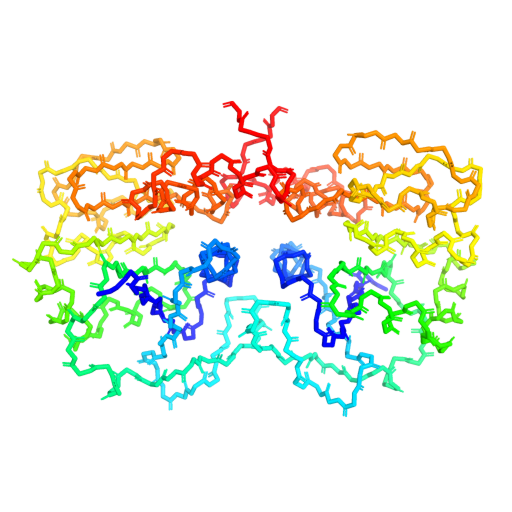ALA B O 1
ATOM 2041 N N . LYS B 1 87 ? 2.498 -27.438 -3.57 1 96.81 87 LYS B N 1
ATOM 2042 C CA . LYS B 1 87 ? 1.465 -28.469 -3.553 1 96.81 87 LYS B CA 1
ATOM 2043 C C . LYS B 1 87 ? 0.076 -27.859 -3.402 1 96.81 87 LYS B C 1
ATOM 2045 O O . LYS B 1 87 ? -0.872 -28.281 -4.062 1 96.81 87 LYS B O 1
ATOM 2050 N N . LEU B 1 88 ? -0.019 -26.922 -2.537 1 97.31 88 LEU B N 1
ATOM 2051 C CA . LEU B 1 88 ? -1.296 -26.25 -2.311 1 97.31 88 LEU B CA 1
ATOM 2052 C C . LEU B 1 88 ? -1.775 -25.547 -3.576 1 97.31 88 LEU B C 1
ATOM 2054 O O . LEU B 1 88 ? -2.949 -25.656 -3.941 1 97.31 88 LEU B O 1
ATOM 2058 N N . LEU B 1 89 ? -0.891 -24.797 -4.258 1 98 89 LEU B N 1
ATOM 2059 C CA . LEU B 1 89 ? -1.238 -24.094 -5.48 1 98 89 LEU B CA 1
ATOM 2060 C C . LEU B 1 89 ? -1.688 -25.062 -6.57 1 98 89 LEU B C 1
ATOM 2062 O O . LEU B 1 89 ? -2.643 -24.781 -7.301 1 98 89 LEU B O 1
ATOM 2066 N N . LYS B 1 90 ? -1.015 -26.172 -6.637 1 97.5 90 LYS B N 1
ATOM 2067 C CA . LYS B 1 90 ? -1.389 -27.172 -7.633 1 97.5 90 LYS B CA 1
ATOM 2068 C C . LYS B 1 90 ? -2.793 -27.719 -7.371 1 97.5 90 LYS B C 1
ATOM 2070 O O . LYS B 1 90 ? -3.609 -27.797 -8.289 1 97.5 90 LYS B O 1
ATOM 2075 N N . LYS B 1 91 ? -2.994 -28.062 -6.152 1 96.94 91 LYS B N 1
ATOM 2076 C CA . LYS B 1 91 ? -4.32 -28.562 -5.781 1 96.94 91 LYS B CA 1
ATOM 2077 C C . LYS B 1 91 ? -5.395 -27.516 -6.082 1 96.94 91 LYS B C 1
ATOM 2079 O O . LYS B 1 91 ? -6.461 -27.844 -6.605 1 96.94 91 LYS B O 1
ATOM 2084 N N . ALA B 1 92 ? -5.145 -26.281 -5.723 1 96.69 92 ALA B N 1
ATOM 2085 C CA . ALA B 1 92 ? -6.09 -25.188 -5.969 1 96.69 92 ALA B CA 1
ATOM 2086 C C . ALA B 1 92 ? -6.355 -25.016 -7.461 1 96.69 92 ALA B C 1
ATOM 2088 O O . ALA B 1 92 ? -7.508 -24.938 -7.887 1 96.69 92 ALA B O 1
ATOM 2089 N N . TYR B 1 93 ? -5.309 -25 -8.195 1 97.06 93 TYR B N 1
ATOM 2090 C CA . TYR B 1 93 ? -5.406 -24.828 -9.641 1 97.06 93 TYR B CA 1
ATOM 2091 C C . TYR B 1 93 ? -6.203 -25.953 -10.281 1 97.06 93 TYR B C 1
ATOM 2093 O O . TYR B 1 93 ? -7.074 -25.719 -11.117 1 97.06 93 TYR B O 1
ATOM 2101 N N . ASP B 1 94 ? -5.949 -27.156 -9.852 1 96 94 ASP B N 1
ATOM 2102 C CA . ASP B 1 94 ? -6.645 -28.328 -10.375 1 96 94 ASP B CA 1
ATOM 2103 C C . ASP B 1 94 ? -8.133 -28.281 -10.008 1 96 94 ASP B C 1
ATOM 2105 O O . ASP B 1 94 ? -8.961 -28.875 -10.719 1 96 94 ASP B O 1
ATOM 2109 N N . ASN B 1 95 ? -8.375 -27.609 -8.953 1 95.12 95 ASN B N 1
ATOM 2110 C CA . ASN B 1 95 ? -9.766 -27.484 -8.508 1 95.12 95 ASN B CA 1
ATOM 2111 C C . ASN B 1 95 ? -10.43 -26.25 -9.086 1 95.12 95 ASN B C 1
ATOM 2113 O O . ASN B 1 95 ? -11.461 -25.797 -8.586 1 95.12 95 ASN B O 1
ATOM 2117 N N . GLY B 1 96 ? -9.797 -25.594 -9.969 1 95.69 96 GLY B N 1
ATOM 2118 C CA . GLY B 1 96 ? -10.43 -24.531 -10.734 1 95.69 96 GLY B CA 1
ATOM 2119 C C . GLY B 1 96 ? -10.305 -23.172 -10.078 1 95.69 96 GLY B C 1
ATOM 2120 O O . GLY B 1 96 ? -11.062 -22.25 -10.391 1 95.69 96 GLY B O 1
ATOM 2121 N N . LYS B 1 97 ? -9.352 -23.047 -9.148 1 97.12 97 LYS B N 1
ATOM 2122 C CA . LYS B 1 97 ? -9.195 -21.781 -8.445 1 97.12 97 LYS B CA 1
ATOM 2123 C C . LYS B 1 97 ? -8.211 -20.859 -9.172 1 97.12 97 LYS B C 1
ATOM 2125 O O . LYS B 1 97 ? -7.473 -21.312 -10.055 1 97.12 97 LYS B O 1
ATOM 2130 N N . TYR B 1 98 ? -8.25 -19.547 -8.844 1 98.44 98 TYR B N 1
ATOM 2131 C CA . TYR B 1 98 ? -7.391 -18.547 -9.477 1 98.44 98 TYR B CA 1
ATOM 2132 C C . TYR B 1 98 ? -6.039 -18.484 -8.773 1 98.44 98 TYR B C 1
ATOM 2134 O O . TYR B 1 98 ? -5.965 -18.562 -7.543 1 98.44 98 TYR B O 1
ATOM 2142 N N . LEU B 1 99 ? -5.02 -18.344 -9.594 1 98.81 99 LEU B N 1
ATOM 2143 C CA . LEU B 1 99 ? -3.684 -18 -9.117 1 98.81 99 LEU B CA 1
ATOM 2144 C C . LEU B 1 99 ? -3.273 -16.609 -9.602 1 98.81 99 LEU B C 1
ATOM 2146 O O . LEU B 1 99 ? -3.398 -16.297 -10.789 1 98.81 99 LEU B O 1
ATOM 2150 N N . ALA B 1 100 ? -2.824 -15.773 -8.711 1 98.94 100 ALA B N 1
ATOM 2151 C CA . ALA B 1 100 ? -2.414 -14.422 -9.055 1 98.94 100 ALA B CA 1
ATOM 2152 C C . ALA B 1 100 ? -1.029 -14.102 -8.5 1 98.94 100 ALA B C 1
ATOM 2154 O O . ALA B 1 100 ? -0.691 -14.516 -7.391 1 98.94 100 ALA B O 1
ATOM 2155 N N . ALA B 1 101 ? -0.217 -13.43 -9.258 1 99 101 ALA B N 1
ATOM 2156 C CA . ALA B 1 101 ? 1.144 -13.094 -8.852 1 99 101 ALA B CA 1
ATOM 2157 C C . ALA B 1 101 ? 1.593 -11.773 -9.469 1 99 101 ALA B C 1
ATOM 2159 O O . ALA B 1 101 ? 1.213 -11.445 -10.594 1 99 101 ALA B O 1
ATOM 2160 N N . ILE B 1 102 ? 2.438 -11.039 -8.812 1 98.94 102 ILE B N 1
ATOM 2161 C CA . ILE B 1 102 ? 2.855 -9.719 -9.266 1 98.94 102 ILE B CA 1
ATOM 2162 C C . ILE B 1 102 ? 4.355 -9.547 -9.031 1 98.94 102 ILE B C 1
ATOM 2164 O O . ILE B 1 102 ? 4.898 -10.047 -8.047 1 98.94 102 ILE B O 1
ATOM 2168 N N . CYS B 1 103 ? 5.035 -8.734 -9.984 1 98.88 103 CYS B N 1
ATOM 2169 C CA . CYS B 1 103 ? 6.445 -8.383 -9.883 1 98.88 103 CYS B CA 1
ATOM 2170 C C . CYS B 1 103 ? 7.332 -9.594 -10.148 1 98.88 103 CYS B C 1
ATOM 2172 O O . CYS B 1 103 ? 7.289 -10.172 -11.234 1 98.88 103 CYS B O 1
ATOM 2174 N N . ALA B 1 104 ? 8.078 -10.102 -9.242 1 98.88 104 ALA B N 1
ATOM 2175 C CA . ALA B 1 104 ? 8.938 -11.273 -9.422 1 98.88 104 ALA B CA 1
ATOM 2176 C C . ALA B 1 104 ? 8.164 -12.562 -9.156 1 98.88 104 ALA B C 1
ATOM 2178 O O . ALA B 1 104 ? 8.586 -13.648 -9.578 1 98.88 104 ALA B O 1
ATOM 2179 N N . ALA B 1 105 ? 7.043 -12.484 -8.531 1 98.94 105 ALA B N 1
ATOM 2180 C CA . ALA B 1 105 ? 6.324 -13.648 -8.023 1 98.94 105 ALA B CA 1
ATOM 2181 C C . ALA B 1 105 ? 5.793 -14.508 -9.164 1 98.94 105 ALA B C 1
ATOM 2183 O O . ALA B 1 105 ? 5.648 -15.727 -9.008 1 98.94 105 ALA B O 1
ATOM 2184 N N . PRO B 1 106 ? 5.488 -13.945 -10.352 1 98.94 106 PRO B N 1
ATOM 2185 C CA . PRO B 1 106 ? 5.098 -14.805 -11.469 1 98.94 106 PRO B CA 1
ATOM 2186 C C . PRO B 1 106 ? 6.133 -15.883 -11.773 1 98.94 106 PRO B C 1
ATOM 2188 O O . PRO B 1 106 ? 5.793 -16.938 -12.336 1 98.94 106 PRO B O 1
ATOM 2191 N N . THR B 1 107 ? 7.379 -15.727 -11.391 1 98.88 107 THR B N 1
ATOM 2192 C CA . THR B 1 107 ? 8.406 -16.734 -11.617 1 98.88 107 THR B CA 1
ATOM 2193 C C . THR B 1 107 ? 8.125 -17.984 -10.797 1 98.88 107 THR B C 1
ATOM 2195 O O . THR B 1 107 ? 8.547 -19.094 -11.164 1 98.88 107 THR B O 1
ATOM 2198 N N . VAL B 1 108 ? 7.453 -17.844 -9.633 1 98.88 108 VAL B N 1
ATOM 2199 C CA . VAL B 1 108 ? 7.027 -19 -8.844 1 98.88 108 VAL B CA 1
ATOM 2200 C C . VAL B 1 108 ? 6.051 -19.844 -9.648 1 98.88 108 VAL B C 1
ATOM 2202 O O . VAL B 1 108 ? 6.184 -21.078 -9.711 1 98.88 108 VAL B O 1
ATOM 2205 N N . LEU B 1 109 ? 5.082 -19.172 -10.289 1 98.88 109 LEU B N 1
ATOM 2206 C CA . LEU B 1 109 ? 4.113 -19.875 -11.125 1 98.88 109 LEU B CA 1
ATOM 2207 C C . LEU B 1 109 ? 4.797 -20.5 -12.336 1 98.88 109 LEU B C 1
ATOM 2209 O O . LEU B 1 109 ? 4.418 -21.594 -12.766 1 98.88 109 LEU B O 1
ATOM 2213 N N . GLY B 1 110 ? 5.773 -19.766 -12.891 1 98.81 110 GLY B N 1
ATOM 2214 C CA . GLY B 1 110 ? 6.555 -20.312 -13.984 1 98.81 110 GLY B CA 1
ATOM 2215 C C . GLY B 1 110 ? 7.285 -21.594 -13.625 1 98.81 110 GLY B C 1
ATOM 2216 O O . GLY B 1 110 ? 7.266 -22.562 -14.383 1 98.81 110 GLY B O 1
ATOM 2217 N N . LYS B 1 111 ? 7.891 -21.625 -12.469 1 98.44 111 LYS B N 1
ATOM 2218 C CA . LYS B 1 111 ? 8.656 -22.781 -12 1 98.44 111 LYS B CA 1
ATOM 2219 C C . LYS B 1 111 ? 7.805 -24.047 -11.977 1 98.44 111 LYS B C 1
ATOM 2221 O O . LYS B 1 111 ? 8.281 -25.125 -12.32 1 98.44 111 LYS B O 1
ATOM 2226 N N . TYR B 1 112 ? 6.59 -23.891 -11.641 1 98 112 TYR B N 1
ATOM 2227 C CA . TYR B 1 112 ? 5.754 -25.062 -11.406 1 98 112 TYR B CA 1
ATOM 2228 C C . TYR B 1 112 ? 4.836 -25.328 -12.586 1 98 112 TYR B C 1
ATOM 2230 O O . TYR B 1 112 ? 3.91 -26.141 -12.492 1 98 112 TYR B O 1
ATOM 2238 N N . GLY B 1 113 ? 5.02 -24.547 -13.672 1 98.19 113 GLY B N 1
ATOM 2239 C CA . GLY B 1 113 ? 4.418 -24.891 -14.953 1 98.19 113 GLY B CA 1
ATOM 2240 C C . GLY B 1 113 ? 3.029 -24.297 -15.133 1 98.19 113 GLY B C 1
ATOM 2241 O O . GLY B 1 113 ? 2.365 -24.562 -16.141 1 98.19 113 GLY B O 1
ATOM 2242 N N . PHE B 1 114 ? 2.596 -23.469 -14.195 1 98.69 114 PHE B N 1
ATOM 2243 C CA . PHE B 1 114 ? 1.247 -22.922 -14.258 1 98.69 114 PHE B CA 1
ATOM 2244 C C . PHE B 1 114 ? 1.111 -21.969 -15.438 1 98.69 114 PHE B C 1
ATOM 2246 O O . PHE B 1 114 ? -0.002 -21.641 -15.867 1 98.69 114 PHE B O 1
ATOM 2253 N N . LEU B 1 115 ? 2.271 -21.469 -16 1 98.81 115 LEU B N 1
ATOM 2254 C CA . LEU B 1 115 ? 2.25 -20.438 -17.047 1 98.81 115 LEU B CA 1
ATOM 2255 C C . LEU B 1 115 ? 2.514 -21.047 -18.422 1 98.81 115 LEU B C 1
ATOM 2257 O O . LEU B 1 115 ? 2.514 -20.344 -19.422 1 98.81 115 LEU B O 1
ATOM 2261 N N . ASP B 1 116 ? 2.717 -22.375 -18.484 1 98 116 ASP B N 1
ATOM 2262 C CA . ASP B 1 116 ? 3.07 -23.016 -19.734 1 98 116 ASP B CA 1
ATOM 2263 C C . ASP B 1 116 ? 1.993 -22.797 -20.797 1 98 116 ASP B C 1
ATOM 2265 O O . ASP B 1 116 ? 0.829 -23.141 -20.594 1 98 116 ASP B O 1
ATOM 2269 N N . GLY B 1 117 ? 2.439 -22.156 -21.859 1 98.12 117 GLY B N 1
ATOM 2270 C CA . GLY B 1 117 ? 1.538 -21.922 -22.984 1 98.12 117 GLY B CA 1
ATOM 2271 C C . GLY B 1 117 ? 0.613 -20.734 -22.766 1 98.12 117 GLY B C 1
ATOM 2272 O O . GLY B 1 117 ? -0.306 -20.5 -23.547 1 98.12 117 GLY B O 1
ATOM 2273 N N . LYS B 1 118 ? 0.847 -20 -21.766 1 98.75 118 LYS B N 1
ATOM 2274 C CA . LYS B 1 118 ? -0.018 -18.859 -21.453 1 98.75 118 LYS B CA 1
ATOM 2275 C C . LYS B 1 118 ? 0.712 -17.547 -21.641 1 98.75 118 LYS B C 1
ATOM 2277 O O . LYS B 1 118 ? 1.944 -17.5 -21.656 1 98.75 118 LYS B O 1
ATOM 2282 N N . LYS B 1 119 ? -0.05 -16.5 -21.781 1 98.94 119 LYS B N 1
ATOM 2283 C CA . LYS B 1 119 ? 0.502 -15.156 -21.688 1 98.94 119 LYS B CA 1
ATOM 2284 C C . LYS B 1 119 ? 0.692 -14.75 -20.219 1 98.94 119 LYS B C 1
ATOM 2286 O O . LYS B 1 119 ? -0.155 -15.047 -19.375 1 98.94 119 LYS B O 1
ATOM 2291 N N . ALA B 1 120 ? 1.808 -14.172 -19.922 1 98.94 120 ALA B N 1
ATOM 2292 C CA . ALA B 1 120 ? 2.094 -13.711 -18.562 1 98.94 120 ALA B CA 1
ATOM 2293 C C . ALA B 1 120 ? 3.023 -12.5 -18.562 1 98.94 120 ALA B C 1
ATOM 2295 O O . ALA B 1 120 ? 3.641 -12.195 -19.594 1 98.94 120 ALA B O 1
ATOM 2296 N N . THR B 1 121 ? 3.035 -11.758 -17.578 1 98.94 121 THR B N 1
ATOM 2297 C CA . THR B 1 121 ? 3.963 -10.648 -17.391 1 98.94 121 THR B CA 1
ATOM 2298 C C . THR B 1 121 ? 4.648 -10.75 -16.031 1 98.94 121 THR B C 1
ATOM 2300 O O . THR B 1 121 ? 4.348 -11.648 -15.234 1 98.94 121 THR B O 1
ATOM 2303 N N . CYS B 1 122 ? 5.625 -10.023 -15.773 1 98.94 122 CYS B N 1
ATOM 2304 C CA . CYS B 1 122 ? 6.41 -9.969 -14.547 1 98.94 122 CYS B CA 1
ATOM 2305 C C . CYS B 1 122 ? 7.242 -8.695 -14.484 1 98.94 122 CYS B C 1
ATOM 2307 O O . CYS B 1 122 ? 7.176 -7.859 -15.391 1 98.94 122 CYS B O 1
ATOM 2309 N N . TYR B 1 123 ? 7.863 -8.523 -13.43 1 98.88 123 TYR B N 1
ATOM 2310 C CA . TYR B 1 123 ? 8.812 -7.422 -13.336 1 98.88 123 TYR B CA 1
ATOM 2311 C C . TYR B 1 123 ? 9.914 -7.559 -14.375 1 98.88 123 TYR B C 1
ATOM 2313 O O . TYR B 1 123 ? 10.406 -8.664 -14.625 1 98.88 123 TYR B O 1
ATOM 2321 N N . PRO B 1 124 ? 10.367 -6.434 -15.008 1 98.62 124 PRO B N 1
ATOM 2322 C CA . PRO B 1 124 ? 11.445 -6.512 -15.992 1 98.62 124 PRO B CA 1
ATOM 2323 C C . PRO B 1 124 ? 12.695 -7.199 -15.445 1 98.62 124 PRO B C 1
ATOM 2325 O O . PRO B 1 124 ? 13.117 -6.918 -14.328 1 98.62 124 PRO B O 1
ATOM 2328 N N . GLY B 1 125 ? 13.273 -8.125 -16.25 1 98.31 125 GLY B N 1
ATOM 2329 C CA . GLY B 1 125 ? 14.469 -8.844 -15.844 1 98.31 125 GLY B CA 1
ATOM 2330 C C . GLY B 1 125 ? 14.18 -10.227 -15.289 1 98.31 125 GLY B C 1
ATOM 2331 O O . GLY B 1 125 ? 15.094 -11.023 -15.094 1 98.31 125 GLY B O 1
ATOM 2332 N N . GLN B 1 126 ? 12.867 -10.492 -15.016 1 98.56 126 GLN B N 1
ATOM 2333 C CA . GLN B 1 126 ? 12.492 -11.781 -14.438 1 98.56 126 GLN B CA 1
ATOM 2334 C C . GLN B 1 126 ? 11.922 -12.719 -15.5 1 98.56 126 GLN B C 1
ATOM 2336 O O . GLN B 1 126 ? 11.367 -13.766 -15.172 1 98.56 126 GLN B O 1
ATOM 2341 N N . GLU B 1 127 ? 12.047 -12.438 -16.75 1 98.56 127 GLU B N 1
ATOM 2342 C CA . GLU B 1 127 ? 11.359 -13.109 -17.844 1 98.56 127 GLU B CA 1
ATOM 2343 C C . GLU B 1 127 ? 11.789 -14.57 -17.953 1 98.56 127 GLU B C 1
ATOM 2345 O O . GLU B 1 127 ? 10.984 -15.438 -18.281 1 98.56 127 GLU B O 1
ATOM 2350 N N . ASP B 1 128 ? 13.031 -14.836 -17.641 1 98.19 128 ASP B N 1
ATOM 2351 C CA . ASP B 1 128 ? 13.562 -16.188 -17.75 1 98.19 128 ASP B CA 1
ATOM 2352 C C . ASP B 1 128 ? 12.867 -17.141 -16.781 1 98.19 128 ASP B C 1
ATOM 2354 O O . ASP B 1 128 ? 12.844 -18.359 -17 1 98.19 128 ASP B O 1
ATOM 2358 N N . GLY B 1 129 ? 12.289 -16.562 -15.773 1 98.62 129 GLY B N 1
ATOM 2359 C CA . GLY B 1 129 ? 11.648 -17.375 -14.75 1 98.62 129 GLY B CA 1
ATOM 2360 C C . GLY B 1 129 ? 10.211 -17.734 -15.086 1 98.62 129 GLY B C 1
ATOM 2361 O O . GLY B 1 129 ? 9.555 -18.469 -14.344 1 98.62 129 GLY B O 1
ATOM 2362 N N . LEU B 1 130 ? 9.734 -17.344 -16.25 1 98.75 130 LEU B N 1
ATOM 2363 C CA . LEU B 1 130 ? 8.328 -17.547 -16.578 1 98.75 130 LEU B CA 1
ATOM 2364 C C . LEU B 1 130 ? 8.109 -18.875 -17.281 1 98.75 130 LEU B C 1
ATOM 2366 O O . LEU B 1 130 ? 6.984 -19.219 -17.641 1 98.75 130 LEU B O 1
ATOM 2370 N N . GLY B 1 131 ? 9.188 -19.672 -17.422 1 97.5 131 GLY B N 1
ATOM 2371 C CA . GLY B 1 131 ? 9.062 -20.953 -18.094 1 97.5 131 GLY B CA 1
ATOM 2372 C C . GLY B 1 131 ? 8.695 -20.828 -19.562 1 97.5 131 GLY B C 1
ATOM 2373 O O . GLY B 1 131 ? 9.359 -20.109 -20.312 1 97.5 131 GLY B O 1
ATOM 2374 N N . GLU B 1 132 ? 7.633 -21.469 -19.969 1 97.88 132 GLU B N 1
ATOM 2375 C CA . GLU B 1 132 ? 7.242 -21.5 -21.375 1 97.88 132 GLU B CA 1
ATOM 2376 C C . GLU B 1 132 ? 6.145 -20.469 -21.672 1 97.88 132 GLU B C 1
ATOM 2378 O O . GLU B 1 132 ? 5.426 -20.594 -22.656 1 97.88 132 GLU B O 1
ATOM 2383 N N . ALA B 1 133 ? 6.02 -19.547 -20.812 1 98.75 133 ALA B N 1
ATOM 2384 C CA . ALA B 1 133 ? 5 -18.516 -21 1 98.75 133 ALA B CA 1
ATOM 2385 C C . ALA B 1 133 ? 5.367 -17.594 -22.156 1 98.75 133 ALA B C 1
ATOM 2387 O O . ALA B 1 133 ? 6.543 -17.438 -22.5 1 98.75 133 ALA B O 1
ATOM 2388 N N . GLU B 1 134 ? 4.328 -17.031 -22.812 1 98.81 134 GLU B N 1
ATOM 2389 C CA . GLU B 1 134 ? 4.52 -15.883 -23.688 1 98.81 134 GLU B CA 1
ATOM 2390 C C . GLU B 1 134 ? 4.578 -14.586 -22.875 1 98.81 134 GLU B C 1
ATOM 2392 O O . GLU B 1 134 ? 3.576 -14.156 -22.312 1 98.81 134 GLU B O 1
ATOM 2397 N N . TYR B 1 135 ? 5.742 -14.039 -22.891 1 98.75 135 TYR B N 1
ATOM 2398 C CA . TYR B 1 135 ? 5.949 -12.82 -22.125 1 98.75 135 TYR B CA 1
ATOM 2399 C C . TYR B 1 135 ? 5.34 -11.617 -22.828 1 98.75 135 TYR B C 1
ATOM 2401 O O . TYR B 1 135 ? 5.574 -11.406 -24.016 1 98.75 135 TYR B O 1
ATOM 2409 N N . VAL B 1 136 ? 4.496 -10.875 -22.109 1 98.81 136 VAL B N 1
ATOM 2410 C CA . VAL B 1 136 ? 3.943 -9.617 -22.609 1 98.81 136 VAL B CA 1
ATOM 2411 C C . VAL B 1 136 ? 4.133 -8.523 -21.547 1 98.81 136 VAL B C 1
ATOM 2413 O O . VAL B 1 136 ? 4.484 -8.812 -20.406 1 98.81 136 VAL B O 1
ATOM 2416 N N . THR B 1 137 ? 3.92 -7.227 -21.891 1 98.12 137 THR B N 1
ATOM 2417 C CA . THR B 1 137 ? 4.289 -6.145 -20.984 1 98.12 137 THR B CA 1
ATOM 2418 C C . THR B 1 137 ? 3.061 -5.332 -20.578 1 98.12 137 THR B C 1
ATOM 2420 O O . THR B 1 137 ? 3.184 -4.188 -20.141 1 98.12 137 THR B O 1
ATOM 2423 N N . GLU B 1 138 ? 1.892 -5.945 -20.75 1 98.19 138 GLU B N 1
ATOM 2424 C CA . GLU B 1 138 ? 0.693 -5.305 -20.219 1 98.19 138 GLU B CA 1
ATOM 2425 C C . GLU B 1 138 ? 0.737 -5.234 -18.703 1 98.19 138 GLU B C 1
ATOM 2427 O O . GLU B 1 138 ? 1.352 -6.082 -18.047 1 98.19 138 GLU B O 1
ATOM 2432 N N . SER B 1 139 ? 0.109 -4.246 -18.156 1 97.94 139 SER B N 1
ATOM 2433 C CA . SER B 1 139 ? 0.148 -4.027 -16.703 1 97.94 139 SER B CA 1
ATOM 2434 C C . SER B 1 139 ? -0.451 -5.207 -15.953 1 97.94 139 SER B C 1
ATOM 2436 O O . SER B 1 139 ? 0.046 -5.59 -14.891 1 97.94 139 SER B O 1
ATOM 2438 N N . VAL B 1 140 ? -1.581 -5.672 -16.469 1 98.81 140 VAL B N 1
ATOM 2439 C CA . VAL B 1 140 ? -2.248 -6.844 -15.898 1 98.81 140 VAL B CA 1
ATOM 2440 C C . VAL B 1 140 ? -2.586 -7.832 -17.016 1 98.81 140 VAL B C 1
ATOM 2442 O O . VAL B 1 140 ? -3.166 -7.453 -18.031 1 98.81 140 VAL B O 1
ATOM 2445 N N . VAL B 1 141 ? -2.188 -9.078 -16.859 1 98.94 141 VAL B N 1
ATOM 2446 C CA . VAL B 1 141 ? -2.434 -10.117 -17.844 1 98.94 141 VAL B CA 1
ATOM 2447 C C . VAL B 1 141 ? -3.289 -11.227 -17.234 1 98.94 141 VAL B C 1
ATOM 2449 O O . VAL B 1 141 ? -2.967 -11.742 -16.156 1 98.94 141 VAL B O 1
ATOM 2452 N N . VAL B 1 142 ? -4.402 -11.484 -17.844 1 98.94 142 VAL B N 1
ATOM 2453 C CA . VAL B 1 142 ? -5.266 -12.602 -17.453 1 98.94 142 VAL B CA 1
ATOM 2454 C C . VAL B 1 142 ? -5.258 -13.664 -18.547 1 98.94 142 VAL B C 1
ATOM 2456 O O . VAL B 1 142 ? -5.605 -13.383 -19.688 1 98.94 142 VAL B O 1
ATOM 2459 N N . ASP B 1 143 ? -4.852 -14.82 -18.203 1 98.94 143 ASP B N 1
ATOM 2460 C CA . ASP B 1 143 ? -4.945 -15.961 -19.109 1 98.94 143 ASP B CA 1
ATOM 2461 C C . ASP B 1 143 ? -5.547 -17.172 -18.391 1 98.94 143 ASP B C 1
ATOM 2463 O O . ASP B 1 143 ? -4.852 -17.859 -17.641 1 98.94 143 ASP B O 1
ATOM 2467 N N . GLY B 1 144 ? -6.844 -17.391 -18.641 1 98.25 144 GLY B N 1
ATOM 2468 C CA . GLY B 1 144 ? -7.551 -18.406 -17.875 1 98.25 144 GLY B CA 1
ATOM 2469 C C . GLY B 1 144 ? -7.668 -18.062 -16.406 1 98.25 144 GLY B C 1
ATOM 2470 O O . GLY B 1 144 ? -8.164 -17 -16.047 1 98.25 144 GLY B O 1
ATOM 2471 N N . ARG B 1 145 ? -7.098 -18.984 -15.586 1 98.31 145 ARG B N 1
ATOM 2472 C CA . ARG B 1 145 ? -7.234 -18.812 -1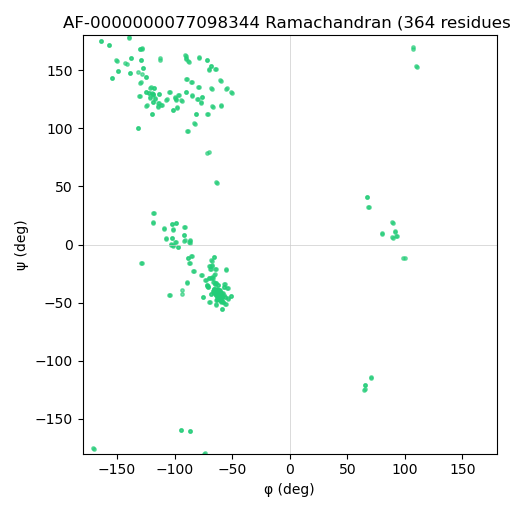4.141 1 98.31 145 ARG B CA 1
ATOM 2473 C C . ARG B 1 145 ? -5.949 -18.266 -13.531 1 98.31 145 ARG B C 1
ATOM 2475 O O . ARG B 1 145 ? -5.77 -18.297 -12.312 1 98.31 145 ARG B O 1
ATOM 2482 N N . VAL B 1 146 ? -5.082 -17.703 -14.398 1 98.88 146 VAL B N 1
ATOM 2483 C CA . VAL B 1 146 ? -3.83 -17.125 -13.914 1 98.88 146 VAL B CA 1
ATOM 2484 C C . VAL B 1 146 ? -3.791 -15.641 -14.227 1 98.88 146 VAL B C 1
ATOM 2486 O O . VAL B 1 146 ? -4.074 -15.227 -15.352 1 98.88 146 VAL B O 1
ATOM 2489 N N . ILE B 1 147 ? -3.498 -14.836 -13.203 1 98.94 147 ILE B N 1
ATOM 2490 C CA . ILE B 1 147 ? -3.389 -13.391 -13.336 1 98.94 147 ILE B CA 1
ATOM 2491 C C . ILE B 1 147 ? -1.994 -12.938 -12.914 1 98.94 147 ILE B C 1
ATOM 2493 O O . ILE B 1 147 ? -1.518 -13.297 -11.836 1 98.94 147 ILE B O 1
ATOM 2497 N N . THR B 1 148 ? -1.288 -12.203 -13.742 1 99 148 THR B N 1
ATOM 2498 C CA . THR B 1 148 ? 0.043 -11.703 -13.414 1 99 148 THR B CA 1
ATOM 2499 C C . THR B 1 148 ? 0.123 -10.195 -13.625 1 99 148 THR B C 1
ATOM 2501 O O . THR B 1 148 ? -0.633 -9.633 -14.422 1 99 148 THR B O 1
ATOM 2504 N N . SER B 1 149 ? 0.933 -9.531 -12.93 1 98.94 149 SER B N 1
ATOM 2505 C CA . SER B 1 149 ? 1.198 -8.102 -13.055 1 98.94 149 SER B CA 1
ATOM 2506 C C . SER B 1 149 ? 2.686 -7.805 -12.906 1 98.94 149 SER B C 1
ATOM 2508 O O . SER B 1 149 ? 3.488 -8.711 -12.68 1 98.94 149 SER B O 1
ATOM 2510 N N . ARG B 1 150 ? 3.072 -6.586 -13.023 1 98.75 150 ARG B N 1
ATOM 2511 C CA . ARG B 1 150 ? 4.465 -6.297 -13.359 1 98.75 150 ARG B CA 1
ATOM 2512 C C . ARG B 1 150 ? 5.23 -5.812 -12.133 1 98.75 150 ARG B C 1
ATOM 2514 O O . ARG B 1 150 ? 6.402 -6.145 -11.953 1 98.75 150 ARG B O 1
ATOM 2521 N N . GLY B 1 151 ? 4.609 -4.902 -11.312 1 98.75 151 GLY B N 1
ATOM 2522 C CA . GLY B 1 151 ? 5.297 -4.332 -10.164 1 98.75 151 GLY B CA 1
ATOM 2523 C C . GLY B 1 151 ? 4.379 -3.533 -9.258 1 98.75 151 GLY B C 1
ATOM 2524 O O . GLY B 1 151 ? 3.168 -3.482 -9.484 1 98.75 151 GLY B O 1
ATOM 2525 N N . MET B 1 152 ? 5.02 -2.932 -8.25 1 98.69 152 MET B N 1
ATOM 2526 C CA . MET B 1 152 ? 4.285 -2.193 -7.23 1 98.69 152 MET B CA 1
ATOM 2527 C C . MET B 1 152 ? 3.375 -1.145 -7.859 1 98.69 152 MET B C 1
ATOM 2529 O O . MET B 1 152 ? 2.252 -0.935 -7.402 1 98.69 152 MET B O 1
ATOM 2533 N N . GLY B 1 153 ? 3.844 -0.49 -8.945 1 98.5 153 GLY B N 1
ATOM 2534 C CA . GLY B 1 153 ? 3.102 0.577 -9.602 1 98.5 153 GLY B CA 1
ATOM 2535 C C . GLY B 1 153 ? 1.842 0.09 -10.289 1 98.5 153 GLY B C 1
ATOM 2536 O O . GLY B 1 153 ? 0.976 0.891 -10.648 1 98.5 153 GLY B O 1
ATOM 2537 N N . THR B 1 154 ? 1.676 -1.189 -10.484 1 98.5 154 THR B N 1
ATOM 2538 C CA . THR B 1 154 ? 0.51 -1.758 -11.148 1 98.5 154 THR B CA 1
ATOM 2539 C C . THR B 1 154 ? -0.371 -2.506 -10.148 1 98.5 154 THR B C 1
ATOM 2541 O O . THR B 1 154 ? -1.281 -3.238 -10.547 1 98.5 154 THR B O 1
ATOM 2544 N N . ALA B 1 155 ? -0.139 -2.303 -8.867 1 98.75 155 ALA B N 1
ATOM 2545 C CA . ALA B 1 155 ? -0.836 -3.07 -7.836 1 98.75 155 ALA B CA 1
ATOM 2546 C C . ALA B 1 155 ? -2.33 -2.762 -7.84 1 98.75 155 ALA B C 1
ATOM 2548 O O . ALA B 1 155 ? -3.158 -3.666 -7.707 1 98.75 155 ALA B O 1
ATOM 2549 N N . ILE B 1 156 ? -2.707 -1.49 -8.008 1 98.69 156 ILE B N 1
ATOM 2550 C CA . ILE B 1 156 ? -4.117 -1.131 -7.914 1 98.69 156 ILE B CA 1
ATOM 2551 C C . ILE B 1 156 ? -4.879 -1.698 -9.109 1 98.69 156 ILE B C 1
ATOM 2553 O O . ILE B 1 156 ? -5.887 -2.383 -8.945 1 98.69 156 ILE B O 1
ATOM 2557 N N . PRO B 1 157 ? -4.441 -1.519 -10.336 1 98.44 157 PRO B N 1
ATOM 2558 C CA . PRO B 1 157 ? -5.164 -2.172 -11.43 1 98.44 157 PRO B CA 1
ATOM 2559 C C . PRO B 1 157 ? -5.148 -3.695 -11.32 1 98.44 157 PRO B C 1
ATOM 2561 O O . PRO B 1 157 ? -6.117 -4.355 -11.711 1 98.44 157 PRO B O 1
ATOM 2564 N N . PHE B 1 158 ? -4.07 -4.273 -10.828 1 98.88 158 PHE B N 1
ATOM 2565 C CA . PHE B 1 158 ? -3.982 -5.707 -10.57 1 98.88 158 PHE B CA 1
ATOM 2566 C C . PHE B 1 158 ? -5.102 -6.164 -9.648 1 98.88 158 PHE B C 1
ATOM 2568 O O . PHE B 1 158 ? -5.875 -7.059 -9.992 1 98.88 158 PHE B O 1
ATOM 2575 N N . VAL B 1 159 ? -5.266 -5.477 -8.516 1 98.88 159 VAL B N 1
ATOM 2576 C CA . VAL B 1 159 ? -6.281 -5.867 -7.539 1 98.88 159 VAL B CA 1
ATOM 2577 C C . VAL B 1 159 ? -7.672 -5.555 -8.094 1 98.88 159 VAL B C 1
ATOM 2579 O O . VAL B 1 159 ? -8.625 -6.293 -7.836 1 98.88 159 VAL B O 1
ATOM 2582 N N . GLY B 1 160 ? -7.754 -4.395 -8.836 1 98.69 160 GLY B N 1
ATOM 2583 C CA . GLY B 1 160 ? -9.016 -4.152 -9.531 1 98.69 160 GLY B CA 1
ATOM 2584 C C . GLY B 1 160 ? -9.477 -5.332 -10.367 1 98.69 160 GLY B C 1
ATOM 2585 O O . GLY B 1 160 ? -10.648 -5.699 -10.328 1 98.69 160 GLY B O 1
ATOM 2586 N N . LYS B 1 161 ? -8.562 -5.953 -11.117 1 98.75 161 LYS B N 1
ATOM 2587 C CA . LYS B 1 161 ? -8.898 -7.105 -11.945 1 98.75 161 LYS B CA 1
ATOM 2588 C C . LYS B 1 161 ? -9.281 -8.305 -11.094 1 98.75 161 LYS B C 1
ATOM 2590 O O . LYS B 1 161 ? -10.211 -9.039 -11.422 1 98.75 161 LYS B O 1
ATOM 2595 N N . LEU B 1 162 ? -8.562 -8.523 -9.961 1 98.81 162 LEU B N 1
ATOM 2596 C CA . LEU B 1 162 ? -8.93 -9.617 -9.062 1 98.81 162 LEU B CA 1
ATOM 2597 C C . LEU B 1 162 ? -10.352 -9.445 -8.547 1 98.81 162 LEU B C 1
ATOM 2599 O O . LEU B 1 162 ? -11.125 -10.398 -8.523 1 98.81 162 LEU B O 1
ATOM 2603 N N . ALA B 1 163 ? -10.68 -8.227 -8.141 1 98.62 163 ALA B N 1
ATOM 2604 C CA . ALA B 1 163 ? -12.023 -7.926 -7.656 1 98.62 163 ALA B CA 1
ATOM 2605 C C . ALA B 1 163 ? -13.07 -8.18 -8.742 1 98.62 163 ALA B C 1
ATOM 2607 O O . ALA B 1 163 ? -14.148 -8.695 -8.461 1 98.62 163 ALA B O 1
ATOM 2608 N N . GLU B 1 164 ? -12.727 -7.789 -9.953 1 98.56 164 GLU B N 1
ATOM 2609 C CA . GLU B 1 164 ? -13.633 -8.008 -11.07 1 98.56 164 GLU B CA 1
ATOM 2610 C C . GLU B 1 164 ? -13.922 -9.492 -11.266 1 98.56 164 GLU B C 1
ATOM 2612 O O . GLU B 1 164 ? -15.078 -9.883 -11.477 1 98.56 164 GLU B O 1
ATOM 2617 N N . LEU B 1 165 ? -12.922 -10.312 -11.211 1 98.44 165 LEU B N 1
ATOM 2618 C CA . LEU B 1 165 ? -13.055 -11.75 -11.422 1 98.44 165 LEU B CA 1
ATOM 2619 C C . LEU B 1 165 ? -13.875 -12.391 -10.312 1 98.44 165 LEU B C 1
ATOM 2621 O O . LEU B 1 165 ? -14.633 -13.336 -10.555 1 98.44 165 LEU B O 1
ATOM 2625 N N . LEU B 1 166 ? -13.773 -11.844 -9.094 1 98.19 166 LEU B N 1
ATOM 2626 C CA . LEU B 1 166 ? -14.406 -12.453 -7.926 1 98.19 166 LEU B CA 1
ATOM 2627 C C . LEU B 1 166 ? -15.828 -11.938 -7.742 1 98.19 166 LEU B C 1
ATOM 2629 O O . LEU B 1 166 ? -16.703 -12.672 -7.297 1 98.19 166 LEU B O 1
ATOM 2633 N N . LEU B 1 167 ? -16.062 -10.594 -8.141 1 97.94 167 LEU B N 1
ATOM 2634 C CA . LEU B 1 167 ? -17.312 -9.961 -7.723 1 97.94 167 LEU B CA 1
ATOM 2635 C C . LEU B 1 167 ? -18.031 -9.336 -8.914 1 97.94 167 LEU B C 1
ATOM 2637 O O . LEU B 1 167 ? -19.203 -8.969 -8.812 1 97.94 167 LEU B O 1
ATOM 2641 N N . GLY B 1 168 ? -17.312 -9.172 -10.008 1 98.06 168 GLY B N 1
ATOM 2642 C CA . GLY B 1 168 ? -17.922 -8.578 -11.188 1 98.06 168 GLY B CA 1
ATOM 2643 C C . GLY B 1 168 ? -17.453 -7.156 -11.453 1 98.06 168 GLY B C 1
ATOM 2644 O O . GLY B 1 168 ? -16.812 -6.543 -10.594 1 98.06 168 GLY B O 1
ATOM 2645 N N . THR B 1 169 ? -17.797 -6.684 -12.625 1 98.19 169 THR B N 1
ATOM 2646 C CA . THR B 1 169 ? -17.328 -5.398 -13.125 1 98.19 169 THR B CA 1
ATOM 2647 C C . THR B 1 169 ? -17.859 -4.254 -12.266 1 98.19 169 THR B C 1
ATOM 2649 O O . THR B 1 169 ? -17.125 -3.311 -11.961 1 98.19 169 THR B O 1
ATOM 2652 N N . GLU B 1 170 ? -19.047 -4.301 -11.859 1 98.19 170 GLU B N 1
ATOM 2653 C CA . GLU B 1 170 ? -19.656 -3.234 -11.062 1 98.19 170 GLU B CA 1
ATOM 2654 C C . GLU B 1 170 ? -18.938 -3.076 -9.727 1 98.19 170 GLU B C 1
ATOM 2656 O O . GLU B 1 170 ? -18.672 -1.954 -9.281 1 98.19 170 GLU B O 1
ATOM 2661 N N . ALA B 1 171 ? -18.625 -4.207 -9.102 1 97.81 171 ALA B N 1
ATOM 2662 C CA . ALA B 1 171 ? -17.922 -4.176 -7.828 1 97.81 171 ALA B CA 1
ATOM 2663 C C . ALA B 1 171 ? -16.531 -3.553 -7.984 1 97.81 171 ALA B C 1
ATOM 2665 O O . ALA B 1 171 ? -16.094 -2.773 -7.137 1 97.81 171 ALA B O 1
ATOM 2666 N N . LYS B 1 172 ? -15.883 -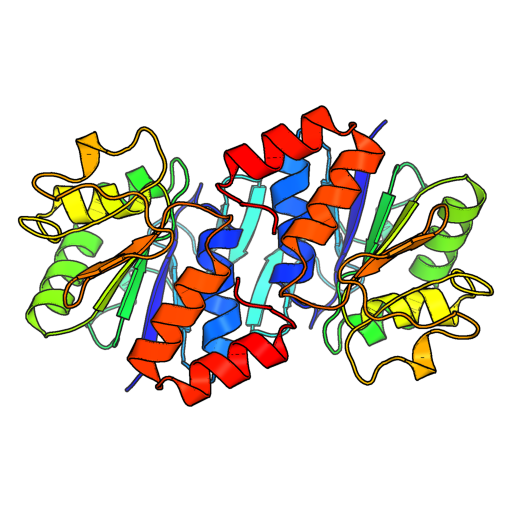3.922 -9.031 1 98.25 172 LYS B N 1
ATOM 2667 C CA . LYS B 1 172 ? -14.586 -3.32 -9.328 1 98.25 172 LYS B CA 1
ATOM 2668 C C . LYS B 1 172 ? -14.695 -1.806 -9.461 1 98.25 172 LYS B C 1
ATOM 2670 O O . LYS B 1 172 ? -13.898 -1.063 -8.891 1 98.25 172 LYS B O 1
ATOM 2675 N N . GLU B 1 173 ? -15.648 -1.36 -10.25 1 98.19 173 GLU B N 1
ATOM 2676 C CA . GLU B 1 173 ? -15.805 0.069 -10.5 1 98.19 173 GLU B CA 1
ATOM 2677 C C . GLU B 1 173 ? -16.094 0.828 -9.211 1 98.19 173 GLU B C 1
ATOM 2679 O O . GLU B 1 173 ? -15.531 1.891 -8.961 1 98.19 173 GLU B O 1
ATOM 2684 N N . LYS B 1 174 ? -16.953 0.311 -8.391 1 98.19 174 LYS B N 1
ATOM 2685 C CA . LYS B 1 174 ? -17.281 0.922 -7.105 1 98.19 174 LYS B CA 1
ATOM 2686 C C . LYS B 1 174 ? -16.047 0.972 -6.199 1 98.19 174 LYS B C 1
ATOM 2688 O O . LYS B 1 174 ? -15.82 1.967 -5.512 1 98.19 174 LYS B O 1
ATOM 2693 N N . LEU B 1 175 ? -15.32 -0.117 -6.195 1 98.5 175 LEU B N 1
ATOM 2694 C CA . LEU B 1 175 ? -14.094 -0.203 -5.398 1 98.5 175 LEU B CA 1
ATOM 2695 C C . LEU B 1 175 ? -13.102 0.871 -5.82 1 98.5 175 LEU B C 1
ATOM 2697 O O . LEU B 1 175 ? -12.57 1.6 -4.973 1 98.5 175 LEU B O 1
ATOM 2701 N N . LEU B 1 176 ? -12.859 0.993 -7.133 1 98.62 176 LEU B N 1
ATOM 2702 C CA . LEU B 1 176 ? -11.891 1.96 -7.645 1 98.62 176 LEU B CA 1
ATOM 2703 C C . LEU B 1 176 ? -12.359 3.387 -7.383 1 98.62 176 LEU B C 1
ATOM 2705 O O . LEU B 1 176 ? -11.555 4.258 -7.043 1 98.62 176 LEU B O 1
ATOM 2709 N N . GLU B 1 177 ? -13.633 3.615 -7.523 1 98.12 177 GLU B N 1
ATOM 2710 C CA . GLU B 1 177 ? -14.195 4.926 -7.219 1 98.12 177 GLU B CA 1
ATOM 2711 C C . GLU B 1 177 ? -14.016 5.277 -5.742 1 98.12 177 GLU B C 1
ATOM 2713 O O . GLU B 1 177 ? -13.68 6.414 -5.406 1 98.12 177 GLU B O 1
ATOM 2718 N N . SER B 1 178 ? -14.164 4.312 -4.891 1 98.19 178 SER B N 1
ATOM 2719 C CA . SER B 1 178 ? -14.125 4.543 -3.451 1 98.19 178 SER B CA 1
ATOM 2720 C C . SER B 1 178 ? -12.727 4.926 -2.99 1 98.19 178 SER B C 1
ATOM 2722 O O . SER B 1 178 ? -12.555 5.543 -1.936 1 98.19 178 SER B O 1
ATOM 2724 N N . ILE B 1 179 ? -11.719 4.59 -3.781 1 98.62 179 ILE B N 1
ATOM 2725 C CA . ILE B 1 179 ? -10.359 4.91 -3.367 1 98.62 179 ILE B CA 1
ATOM 2726 C C . ILE B 1 179 ? -9.812 6.055 -4.219 1 98.62 179 ILE B C 1
ATOM 2728 O O . ILE B 1 179 ? -8.625 6.367 -4.164 1 98.62 179 ILE B O 1
ATOM 2732 N N . ILE B 1 180 ? -10.648 6.613 -5.059 1 98.44 180 ILE B N 1
ATOM 2733 C CA . ILE B 1 180 ? -10.336 7.77 -5.891 1 98.44 180 ILE B CA 1
ATOM 2734 C C . ILE B 1 180 ? -9.281 7.387 -6.926 1 98.44 180 ILE B C 1
ATOM 2736 O O . ILE B 1 180 ? -8.305 8.117 -7.121 1 98.44 180 ILE B O 1
ATOM 2740 N N . TYR B 1 181 ? -9.453 6.199 -7.457 1 98 181 TYR B N 1
ATOM 2741 C CA . TYR B 1 181 ? -8.547 5.773 -8.523 1 98 181 TYR B CA 1
ATOM 2742 C C . TYR B 1 181 ? -9.188 5.98 -9.891 1 98 181 TYR B C 1
ATOM 2744 O O . TYR B 1 181 ? -10.297 5.508 -10.141 1 98 181 TYR B O 1
ATOM 2752 N N . GLU B 1 182 ? -8.4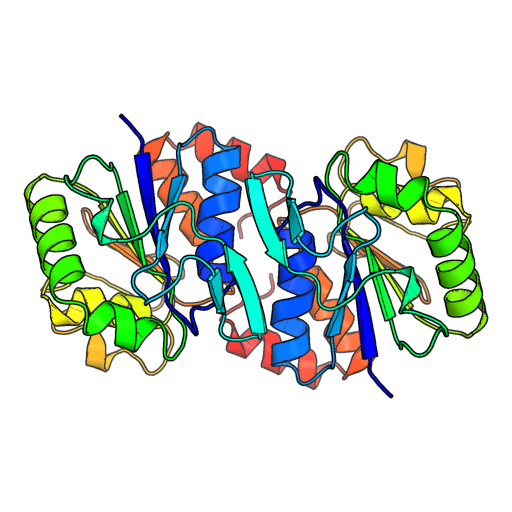53 6.73 -10.734 1 89.19 182 GLU B N 1
ATOM 2753 C CA . GLU B 1 182 ? -8.914 6.938 -12.102 1 89.19 182 GLU B CA 1
ATOM 2754 C C . GLU B 1 182 ? -8.172 6.031 -13.078 1 89.19 182 GLU B C 1
ATOM 2756 O O . GLU B 1 182 ? -6.953 6.152 -13.234 1 89.19 182 GLU B O 1
ATOM 2761 N N . GLU B 1 183 ? -8.844 5.172 -13.672 1 77.38 183 GLU B N 1
ATOM 2762 C CA . GLU B 1 183 ? -8.227 4.281 -14.648 1 77.38 183 GLU B CA 1
ATOM 2763 C C . GLU B 1 183 ? -7.781 5.047 -15.891 1 77.38 183 GLU B C 1
ATOM 2765 O O . GLU B 1 183 ? -8.422 6.023 -16.281 1 77.38 183 GLU B O 1
ATOM 2770 N N . LYS B 1 184 ? -6.645 4.762 -16.266 1 63.84 184 LYS B N 1
ATOM 2771 C CA . LYS B 1 184 ? -6.105 5.371 -17.484 1 63.84 184 LYS B CA 1
ATOM 2772 C C . LYS B 1 184 ? -6.855 4.883 -18.719 1 63.84 184 LYS B C 1
ATOM 2774 O O . LYS B 1 184 ? -7.266 3.721 -18.781 1 63.84 184 LYS B O 1
#

Secondary structure (DSSP, 8-state):
--EEEEEE-TT--HHHHHHHHHHHHHTT-EEEEEE-SSSSEEE-TTS-EEE-SEEGGG--S---SEEEE---TTHHHHHHH-HHHHHHHHHHHHTT-EEEEETTTHHHHHHTTTTTTSEE--STT-GGGGTT-EE---SEEEETTEEEE-SGGGHHHHHHHHHHHHH-HHHHHHHHHHTT----/--EEEEEE-TT--HHHHHHHHHHHHHTT-EEEEEE-SSSSEEE-TTS-EEE-SEEGGG--S---SEEEE---TTHHHHHHH-HHHHHHHHHHHHTT-EEEEETTTHHHHHHTTTTTTSEE--STT-GGGGTT-EE---SEEEETTEEEE-SGGGHHHHHHHHHHHHH-HHHHHHHHHHTT----

Sequence (368 aa):
MNKVFVFLADGFEEIEGLTVVDMLRRAGIEVIMVSVGPSKMITGSHHIEVEADCMFHEVLEPEGAMYVLPGGMPGTIALREHEGLAKLLKKAYDNGKYLAAICAAPTVLGKYGFLDGKKATCYPGQEDGLGEAEYVTESVVVDGRVITSRGMGTAIPFVGKLAELLLGTEAKEKLLESIIYEEKMNKVFVFLADGFEEIEGLTVVDMLRRAGIEVIMVSVGPSKMITGSHHIEVEADCMFHEVLEPEGAMYVLPGGMPGTIALREHEGLAKLLKKAYDNGKYLAAICAAPTVLGKYGFLDGKKATCYPGQEDGLGEAEYVTESVVVDGRVITSRGMGTAIPFVGKLAELLLGTEAKEKLLESIIYEEK

Organism: Anaerostipes caccae (strain DSM 14662 / CCUG 47493 / JCM 13470 / NCIMB 13811 / L1-92) (NCBI:txid411490)

Nearest PDB structures (foldseek):
  4xll-assembly1_B  TM=9.585E-01  e=2.819E-21  Toxoplasma gondii
  4e08-assembly1_B  TM=9.655E-01  e=4.938E-20  Drosophila melanogaster
  3ot1-assembly1_B  TM=9.386E-01  e=7.176E-19  Vibrio cholerae O1 biovar El Tor str. N16961
  3fse-assembly1_B  TM=9.170E-01  e=3.006E-16  Trichormus variabilis ATCC 29413
  3fse-assembly1_A  TM=9.280E-01  e=1.945E-15  Trichormus variabilis ATCC 29413

Radius of gyration: 20.07 Å; Cα contacts (8 Å, |Δi|>4): 928; chains: 2; bounding box: 39×59×47 Å